Protein AF-A0A0Q3K8U4-F1 (afdb_monomer)

Structure (mmCIF, N/CA/C/O backbone):
data_AF-A0A0Q3K8U4-F1
#
_entry.id   AF-A0A0Q3K8U4-F1
#
loop_
_atom_site.group_PDB
_atom_site.id
_atom_site.type_symbol
_atom_site.label_atom_id
_atom_site.label_alt_id
_atom_site.label_comp_id
_atom_site.label_asym_id
_atom_site.label_entity_id
_atom_site.label_seq_id
_atom_site.pdbx_PDB_ins_code
_atom_site.Cartn_x
_atom_site.Cartn_y
_atom_site.Cartn_z
_atom_site.occupancy
_atom_site.B_iso_or_equiv
_atom_site.auth_seq_id
_atom_site.auth_comp_id
_atom_site.auth_asym_id
_atom_site.auth_atom_id
_atom_site.pdbx_PDB_model_num
ATOM 1 N N . MET A 1 1 ? 11.164 38.018 5.524 1.00 29.44 1 MET A N 1
ATOM 2 C CA . MET A 1 1 ? 11.135 37.065 4.393 1.00 29.44 1 MET A CA 1
ATOM 3 C C . MET A 1 1 ? 10.528 35.764 4.889 1.00 29.44 1 MET A C 1
ATOM 5 O O . MET A 1 1 ? 11.076 35.176 5.812 1.00 29.44 1 MET A O 1
ATOM 9 N N . LYS A 1 2 ? 9.361 35.365 4.368 1.00 36.88 2 LYS A N 1
ATOM 10 C CA . LYS A 1 2 ? 8.786 34.043 4.647 1.00 36.88 2 LYS A CA 1
ATOM 11 C C . LYS A 1 2 ? 9.641 33.021 3.897 1.00 36.88 2 LYS A C 1
ATOM 13 O O . LYS A 1 2 ? 9.473 32.872 2.695 1.00 36.88 2 LYS A O 1
ATOM 18 N N . ASN A 1 3 ? 10.586 32.380 4.580 1.00 51.91 3 ASN A N 1
ATOM 19 C CA . ASN A 1 3 ? 11.197 31.171 4.039 1.00 51.91 3 ASN A CA 1
ATOM 20 C C . ASN A 1 3 ? 10.123 30.088 4.092 1.00 51.91 3 ASN A C 1
ATOM 22 O O . ASN A 1 3 ? 9.748 29.636 5.175 1.00 51.91 3 ASN A O 1
ATOM 26 N N . GLU A 1 4 ? 9.573 29.741 2.936 1.00 62.81 4 GLU A N 1
ATOM 27 C CA . GLU A 1 4 ? 8.641 28.630 2.820 1.00 62.81 4 GLU A CA 1
ATOM 28 C C . GLU A 1 4 ? 9.353 27.353 3.279 1.00 62.81 4 GLU A C 1
ATOM 30 O O . GLU A 1 4 ? 10.406 26.987 2.759 1.00 62.81 4 GLU A O 1
ATOM 35 N N . LEU A 1 5 ? 8.819 26.714 4.324 1.00 66.62 5 LEU A N 1
ATOM 36 C CA . LEU A 1 5 ? 9.355 25.456 4.840 1.00 66.62 5 LEU A CA 1
ATOM 37 C C . LEU A 1 5 ? 9.311 24.406 3.731 1.00 66.62 5 LEU A C 1
ATOM 39 O O . LEU A 1 5 ? 8.220 24.085 3.248 1.00 66.62 5 LEU A O 1
ATOM 43 N N . THR A 1 6 ? 10.476 23.868 3.371 1.00 68.25 6 THR A N 1
ATOM 44 C CA . THR A 1 6 ? 10.602 22.825 2.349 1.00 68.25 6 THR A CA 1
ATOM 45 C C . THR A 1 6 ? 10.035 21.493 2.846 1.00 68.25 6 THR A C 1
ATOM 47 O O . THR A 1 6 ? 9.851 21.283 4.047 1.00 68.25 6 THR A O 1
ATOM 50 N N . TRP A 1 7 ? 9.784 20.549 1.938 1.00 58.75 7 TRP A N 1
ATOM 51 C CA . TRP A 1 7 ? 9.340 19.199 2.305 1.00 58.75 7 TRP A CA 1
ATOM 52 C C . TRP A 1 7 ? 10.313 18.496 3.273 1.00 58.75 7 TRP A C 1
ATOM 54 O O . TRP A 1 7 ? 9.884 17.870 4.243 1.00 58.75 7 TRP A O 1
ATOM 64 N N . ILE A 1 8 ? 11.626 18.673 3.076 1.00 61.62 8 ILE A N 1
ATOM 65 C CA . ILE A 1 8 ? 12.666 18.135 3.969 1.00 61.62 8 ILE A CA 1
ATOM 66 C C . ILE A 1 8 ? 12.517 18.734 5.374 1.00 61.62 8 ILE A C 1
ATOM 68 O O . ILE A 1 8 ? 12.563 18.006 6.369 1.00 61.62 8 ILE A O 1
ATOM 72 N N . ASP A 1 9 ? 12.274 20.045 5.455 1.00 68.25 9 ASP A N 1
ATOM 73 C CA . ASP A 1 9 ? 12.060 20.748 6.719 1.00 68.25 9 ASP A CA 1
ATOM 74 C C . ASP A 1 9 ? 10.805 20.240 7.451 1.00 68.25 9 ASP A C 1
ATOM 76 O O . ASP A 1 9 ? 10.826 20.095 8.671 1.00 68.25 9 ASP A O 1
ATOM 80 N N . ARG A 1 10 ? 9.729 19.902 6.731 1.00 68.44 10 ARG A N 1
ATOM 81 C CA . ARG A 1 10 ? 8.473 19.432 7.343 1.00 68.44 10 ARG A CA 1
ATOM 82 C C . ARG A 1 10 ? 8.501 17.960 7.754 1.00 68.44 10 ARG A C 1
ATOM 84 O O . ARG A 1 10 ? 7.980 17.628 8.816 1.00 68.44 10 ARG A O 1
ATOM 91 N N . ASN A 1 11 ? 9.133 17.087 6.966 1.00 58.69 11 ASN A N 1
ATOM 92 C CA . ASN A 1 11 ? 8.965 15.636 7.122 1.00 58.69 11 ASN A CA 1
ATOM 93 C C . ASN A 1 11 ? 10.224 14.909 7.618 1.00 58.69 11 ASN A C 1
ATOM 95 O O . ASN A 1 11 ? 10.115 13.942 8.377 1.00 58.69 11 ASN A O 1
ATOM 99 N N . ILE A 1 12 ? 11.418 15.367 7.232 1.00 66.44 12 ILE A N 1
ATOM 100 C CA . ILE A 1 12 ? 12.688 14.703 7.573 1.00 66.44 12 ILE A CA 1
ATOM 101 C C . ILE A 1 12 ? 13.297 15.323 8.826 1.00 66.44 12 ILE A C 1
ATOM 103 O O . ILE A 1 12 ? 13.642 14.611 9.771 1.00 66.44 12 ILE A O 1
ATOM 107 N N . THR A 1 13 ? 13.392 16.651 8.863 1.00 75.25 13 THR A N 1
ATOM 108 C CA . THR A 1 13 ? 14.016 17.388 9.964 1.00 75.25 13 THR A CA 1
ATOM 109 C C . THR A 1 13 ? 13.444 17.009 11.338 1.00 75.25 13 THR A C 1
ATOM 111 O O . THR A 1 13 ? 14.249 16.757 12.241 1.00 75.25 13 THR A O 1
ATOM 114 N N . PRO A 1 14 ? 12.117 16.817 11.513 1.00 77.69 14 PRO A N 1
ATOM 115 C CA . PRO A 1 14 ? 11.553 16.359 12.779 1.00 77.69 14 PRO A CA 1
ATOM 116 C C . PRO A 1 14 ? 12.013 14.997 13.293 1.00 77.69 14 PRO A C 1
ATOM 118 O O . PRO A 1 14 ? 11.902 14.707 14.485 1.00 77.69 14 PRO A O 1
ATOM 121 N N . ARG A 1 15 ? 12.485 14.130 12.395 1.00 70.25 15 ARG A N 1
ATOM 122 C CA . ARG A 1 15 ? 12.938 12.778 12.733 1.00 70.25 15 ARG A CA 1
ATOM 123 C C . ARG A 1 15 ? 14.395 12.767 13.197 1.00 70.25 15 ARG A C 1
ATOM 125 O O . ARG A 1 15 ? 14.815 11.795 13.824 1.00 70.25 15 ARG A O 1
ATOM 132 N N . THR A 1 16 ? 15.141 13.849 12.960 1.00 80.50 16 THR A N 1
ATOM 133 C CA . THR A 1 16 ? 16.552 13.969 13.348 1.00 80.50 16 THR A CA 1
ATOM 134 C C . THR A 1 16 ? 16.724 14.123 14.862 1.00 80.50 16 THR A C 1
ATOM 136 O O . THR A 1 16 ? 15.942 14.804 15.527 1.00 80.50 16 THR A O 1
ATOM 139 N N . GLY A 1 17 ? 17.786 13.529 15.416 1.00 80.44 17 GLY A N 1
ATOM 140 C CA . GLY A 1 17 ? 18.124 13.684 16.838 1.00 80.44 17 GLY A CA 1
ATOM 141 C C . GLY A 1 17 ? 18.387 15.141 17.230 1.00 80.44 17 GLY A C 1
ATOM 142 O O . GLY A 1 17 ? 17.979 15.570 18.301 1.00 80.44 17 GLY A O 1
ATOM 143 N N . ALA A 1 18 ? 18.976 15.930 16.326 1.00 83.38 18 ALA A N 1
ATOM 144 C CA . ALA A 1 18 ? 19.225 17.354 16.543 1.00 83.38 18 ALA A CA 1
ATOM 145 C C . ALA A 1 18 ? 17.929 18.152 16.767 1.00 83.38 18 ALA A C 1
ATOM 147 O O . ALA A 1 18 ? 17.856 18.942 17.703 1.00 83.38 18 ALA A O 1
ATOM 148 N N . TYR A 1 19 ? 16.893 17.915 15.954 1.00 83.12 19 TYR A N 1
ATOM 149 C CA . TYR A 1 19 ? 15.591 18.555 16.148 1.00 83.12 19 TYR A CA 1
ATOM 150 C C . TYR A 1 19 ? 14.918 18.088 17.442 1.00 83.12 19 TYR A C 1
ATOM 152 O O . TYR A 1 19 ? 14.416 18.909 18.201 1.00 83.12 19 TYR A O 1
ATOM 160 N N . LYS A 1 20 ? 14.931 16.779 17.726 1.00 83.31 20 LYS A N 1
ATOM 161 C CA . LYS A 1 20 ? 14.323 16.229 18.949 1.00 83.31 20 LYS A CA 1
ATOM 162 C C . LYS A 1 20 ? 14.979 16.780 20.215 1.00 83.31 20 LYS A C 1
ATOM 164 O O . LYS A 1 20 ? 14.274 17.129 21.154 1.00 83.31 20 LYS A O 1
ATOM 169 N N . ASN A 1 21 ? 16.305 16.900 20.222 1.00 87.81 21 ASN A N 1
ATOM 170 C CA . ASN A 1 21 ? 17.047 17.488 21.335 1.00 87.81 21 ASN A CA 1
ATOM 171 C C . ASN A 1 21 ? 16.727 18.979 21.496 1.00 87.81 21 ASN A C 1
ATOM 173 O O . ASN A 1 21 ? 16.503 19.419 22.616 1.00 87.81 21 ASN A O 1
ATOM 177 N N . PHE A 1 22 ? 16.634 19.722 20.389 1.00 88.25 22 PHE A N 1
ATOM 178 C CA . PHE A 1 22 ? 16.252 21.135 20.398 1.00 88.25 22 PHE A CA 1
ATOM 179 C C . PHE A 1 22 ? 14.835 21.358 20.946 1.00 88.25 22 PHE A C 1
ATOM 181 O O . PHE A 1 22 ? 14.636 22.211 21.804 1.00 88.25 22 PHE A O 1
ATOM 188 N N . VAL A 1 23 ? 13.850 20.570 20.495 1.00 82.94 23 VAL A N 1
ATOM 189 C CA . VAL A 1 23 ? 12.471 20.646 21.009 1.00 82.94 23 VAL A CA 1
ATOM 190 C C . VAL A 1 23 ? 12.424 20.269 22.485 1.00 82.94 23 VAL A C 1
ATOM 192 O O . VAL A 1 23 ? 11.808 20.979 23.266 1.00 82.94 23 VAL A O 1
ATOM 195 N N . LYS A 1 24 ? 13.139 19.214 22.891 1.00 87.19 24 LYS A N 1
ATOM 196 C CA . LYS A 1 24 ? 13.226 18.813 24.298 1.00 87.19 24 LYS A CA 1
ATOM 197 C C . LYS A 1 24 ? 13.818 19.921 25.170 1.00 87.19 24 LYS A C 1
ATOM 199 O O . LYS A 1 24 ? 13.288 20.182 26.240 1.00 87.19 24 LYS A O 1
ATOM 204 N N . GLU A 1 25 ? 14.887 20.574 24.720 1.00 85.69 25 GLU A N 1
ATOM 205 C CA . GLU A 1 25 ? 15.476 21.727 25.409 1.00 85.69 25 GLU A CA 1
ATOM 206 C C . GLU A 1 25 ? 14.448 22.859 25.546 1.00 85.69 25 GLU A C 1
ATOM 208 O O . GLU A 1 25 ? 14.228 23.355 26.648 1.00 85.69 25 GLU A O 1
ATOM 213 N N . MET A 1 26 ? 13.763 23.194 24.451 1.00 81.81 26 MET A N 1
ATOM 214 C CA . MET A 1 26 ? 12.761 24.259 24.390 1.00 81.81 26 MET A CA 1
ATOM 215 C C . MET A 1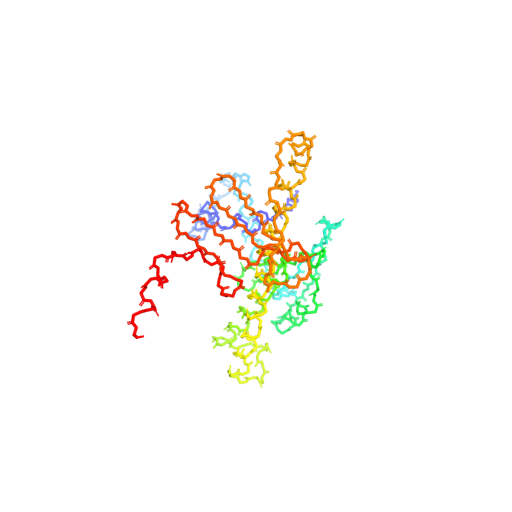 26 ? 11.524 23.993 25.259 1.00 81.81 26 MET A C 1
ATOM 217 O O . MET A 1 26 ? 11.019 24.920 25.879 1.00 81.81 26 MET A O 1
ATOM 221 N N 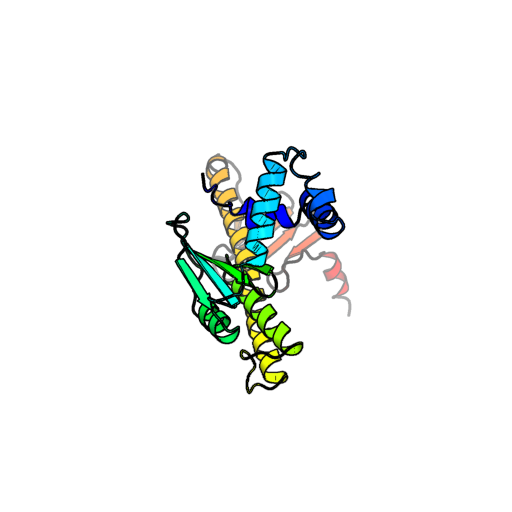. GLU A 1 27 ? 11.033 22.755 25.316 1.00 80.62 27 GLU A N 1
ATOM 222 C CA . GLU A 1 27 ? 9.871 22.370 26.133 1.00 80.62 27 GLU A CA 1
ATOM 223 C C . GLU A 1 27 ? 10.229 22.172 27.613 1.00 80.62 27 GLU A C 1
ATOM 225 O O . GLU A 1 27 ? 9.371 22.317 28.481 1.00 80.62 27 GLU A O 1
ATOM 230 N N . SER A 1 28 ? 11.485 21.826 27.913 1.00 82.31 28 SER A N 1
ATOM 231 C CA . SER A 1 28 ? 11.945 21.587 29.288 1.00 82.31 28 SER A CA 1
ATOM 232 C C . SER A 1 28 ? 12.361 22.852 30.041 1.00 82.31 28 SER A C 1
ATOM 234 O O . SER A 1 28 ? 12.401 22.838 31.271 1.00 82.31 28 SER A O 1
ATOM 236 N N . LEU A 1 29 ? 12.684 23.932 29.326 1.00 78.94 29 LEU A N 1
ATOM 237 C CA . LEU A 1 29 ? 13.110 25.208 29.897 1.00 78.94 29 LEU A CA 1
ATOM 238 C C . LEU A 1 29 ? 11.974 26.234 29.835 1.00 78.94 29 LEU A C 1
ATOM 240 O O . LEU A 1 29 ? 11.143 26.208 28.930 1.00 78.94 29 LEU A O 1
ATOM 244 N N . SER A 1 30 ? 11.952 27.182 30.777 1.00 73.69 30 SER A N 1
ATOM 245 C CA . SER A 1 30 ? 11.064 28.342 30.652 1.00 73.69 30 SER A CA 1
ATOM 246 C C . SER A 1 30 ? 11.489 29.206 29.461 1.00 73.69 30 SER A C 1
ATOM 248 O O . SER A 1 30 ? 12.658 29.210 29.070 1.00 73.69 30 SER A O 1
ATOM 250 N N . SER A 1 31 ? 10.555 29.968 28.887 1.00 65.88 31 SER A N 1
ATOM 251 C CA . SER A 1 31 ? 10.838 30.841 27.742 1.00 65.88 31 SER A CA 1
ATOM 252 C C . SER A 1 31 ? 11.992 31.811 28.020 1.00 65.88 31 SER A C 1
ATOM 254 O O . SER A 1 31 ? 12.883 31.953 27.190 1.00 65.88 31 SER A O 1
ATOM 256 N N . GLU A 1 32 ? 12.039 32.408 29.209 1.00 70.81 32 GLU A N 1
ATOM 257 C CA . GLU A 1 32 ? 13.124 33.308 29.637 1.00 70.81 32 GLU A CA 1
ATOM 258 C C . GLU A 1 32 ? 14.489 32.603 29.611 1.00 70.81 32 GLU A C 1
ATOM 260 O O . GLU A 1 32 ? 15.455 33.110 29.042 1.00 70.81 32 GLU A O 1
ATOM 265 N N . HIS A 1 33 ? 14.554 31.367 30.116 1.00 73.75 33 HIS A N 1
ATOM 266 C CA . HIS A 1 33 ? 15.790 30.583 30.141 1.00 73.75 33 HIS A CA 1
ATOM 267 C C . HIS A 1 33 ? 16.200 30.068 28.757 1.00 73.75 33 HIS A C 1
ATOM 269 O O . HIS A 1 33 ? 17.388 30.041 28.430 1.00 73.75 33 HIS A O 1
ATOM 275 N N . PHE A 1 34 ? 15.236 29.670 27.924 1.00 77.56 34 PHE A N 1
ATOM 276 C CA . PHE A 1 34 ? 15.510 29.151 26.587 1.00 77.56 34 PHE A CA 1
ATOM 277 C C . PHE A 1 34 ? 15.982 30.245 25.623 1.00 77.56 34 PHE A C 1
ATOM 279 O O . PHE A 1 34 ? 16.941 30.036 24.873 1.00 77.56 34 PHE A O 1
ATOM 286 N N . PHE A 1 35 ? 15.329 31.410 25.656 1.00 76.81 35 PHE A N 1
ATOM 287 C CA . PHE A 1 35 ? 15.665 32.566 24.823 1.00 76.81 35 PHE A CA 1
ATOM 288 C C . PHE A 1 35 ? 16.776 33.438 25.428 1.00 76.81 35 PHE A C 1
ATOM 290 O O . PHE A 1 35 ? 17.283 34.316 24.728 1.00 76.81 35 PHE A O 1
ATOM 297 N N . ARG A 1 36 ? 17.177 33.179 26.685 1.00 76.44 36 ARG A N 1
ATOM 298 C CA . ARG A 1 36 ? 18.119 33.996 27.473 1.00 76.44 36 ARG A CA 1
ATOM 299 C C . ARG A 1 36 ? 17.750 35.477 27.413 1.00 76.44 36 ARG A C 1
ATOM 301 O O . ARG A 1 36 ? 18.562 36.291 26.994 1.00 76.44 36 ARG A O 1
ATOM 308 N N . ASP A 1 37 ? 16.481 35.781 27.673 1.00 64.12 37 ASP A N 1
ATOM 309 C CA . ASP A 1 37 ? 15.917 37.137 27.573 1.00 64.12 37 ASP A CA 1
ATOM 310 C C . ASP A 1 37 ? 16.205 37.859 26.238 1.00 64.12 37 ASP A C 1
ATOM 312 O O . ASP A 1 37 ? 16.295 39.081 26.163 1.00 64.12 37 ASP A O 1
ATOM 316 N N . GLY A 1 38 ? 16.328 37.093 25.147 1.00 64.06 38 GLY A N 1
ATOM 317 C CA . GLY A 1 38 ? 16.593 37.612 23.803 1.00 64.06 38 GLY A CA 1
ATOM 318 C C . GLY A 1 38 ? 18.077 37.717 23.437 1.00 64.06 38 GLY A C 1
ATOM 319 O O . GLY A 1 38 ? 18.389 38.070 22.301 1.00 64.06 38 GLY A O 1
ATOM 320 N N . GLU A 1 39 ? 18.992 37.360 24.340 1.00 71.56 39 GLU A N 1
ATOM 321 C CA . GLU A 1 39 ? 20.438 37.363 24.083 1.00 71.56 39 GLU A CA 1
ATOM 322 C C . GLU A 1 39 ? 20.925 36.097 23.358 1.00 71.56 39 GLU A C 1
ATOM 324 O O . GLU A 1 39 ? 22.045 36.058 22.841 1.00 71.56 39 GLU A O 1
ATOM 329 N N . ARG A 1 40 ? 20.102 35.039 23.284 1.00 78.00 40 ARG A N 1
ATOM 330 C CA . ARG A 1 40 ? 20.462 33.821 22.545 1.00 78.00 40 ARG A CA 1
ATOM 331 C C . ARG A 1 40 ? 20.456 34.081 21.038 1.00 78.00 40 ARG A C 1
ATOM 333 O O . ARG A 1 40 ? 19.418 34.335 20.428 1.00 78.00 40 ARG A O 1
ATOM 340 N N . THR A 1 41 ? 21.611 33.899 20.407 1.00 79.88 41 THR A N 1
ATOM 341 C CA . THR A 1 41 ? 21.738 33.895 18.949 1.00 79.88 41 THR A CA 1
ATOM 342 C C . THR A 1 41 ? 21.418 32.506 18.394 1.00 79.88 41 THR A C 1
ATOM 344 O O . THR A 1 41 ? 22.126 31.534 18.641 1.00 79.88 41 THR A O 1
ATOM 347 N N . PHE A 1 42 ? 20.327 32.399 17.634 1.00 81.31 42 PHE A N 1
ATOM 348 C CA . PHE A 1 42 ? 19.959 31.151 16.962 1.00 81.31 42 PHE A CA 1
ATOM 349 C C . PHE A 1 42 ? 20.685 31.014 15.628 1.00 81.31 42 PHE A C 1
ATOM 351 O O . PHE A 1 42 ? 20.685 31.934 14.801 1.00 81.31 42 PHE A O 1
ATOM 358 N N . THR A 1 43 ? 21.224 29.826 15.380 1.00 84.62 43 THR A N 1
ATOM 359 C CA . THR A 1 43 ? 21.709 29.437 14.055 1.00 84.62 43 THR A CA 1
ATOM 360 C C . THR A 1 43 ? 20.555 29.390 13.050 1.00 84.62 43 THR A C 1
ATOM 362 O O . THR A 1 43 ? 19.393 29.195 13.415 1.00 84.62 43 THR A O 1
ATOM 365 N N . ASP A 1 44 ? 20.847 29.510 11.754 1.00 81.38 44 ASP A N 1
ATOM 366 C CA . ASP A 1 44 ? 19.805 29.411 10.718 1.00 81.38 44 ASP A CA 1
ATOM 367 C C . ASP A 1 44 ? 19.091 28.051 10.732 1.00 81.38 44 ASP A C 1
ATOM 369 O O . ASP A 1 44 ? 17.905 27.951 10.413 1.00 81.38 44 ASP A O 1
ATOM 373 N N . ARG A 1 45 ? 19.789 27.010 11.197 1.00 80.50 45 ARG A N 1
ATOM 374 C CA . ARG A 1 45 ? 19.224 25.684 11.444 1.00 80.50 45 ARG A CA 1
ATOM 375 C C . ARG A 1 45 ? 18.213 25.686 12.595 1.00 80.50 45 ARG A C 1
ATOM 377 O O . ARG A 1 45 ? 17.125 25.144 12.435 1.00 80.50 45 ARG A O 1
ATOM 384 N N . GLU A 1 46 ? 18.527 26.310 13.727 1.00 81.75 46 GLU A N 1
ATOM 385 C CA . GLU A 1 46 ? 17.596 26.417 14.861 1.00 81.75 46 GLU A CA 1
ATOM 386 C C . GLU A 1 46 ? 16.404 27.326 14.538 1.00 81.75 46 GLU A C 1
ATOM 388 O O . GLU A 1 46 ? 15.273 27.006 14.896 1.00 81.75 46 GLU A O 1
ATOM 393 N N . LYS A 1 47 ? 16.613 28.407 13.772 1.00 84.56 47 LYS A N 1
ATOM 394 C CA . LYS A 1 47 ? 15.511 29.231 13.244 1.00 84.56 47 LYS A CA 1
ATOM 395 C C . LYS A 1 47 ? 14.544 28.399 12.401 1.00 84.56 47 LYS A C 1
ATOM 397 O O . LYS A 1 47 ? 13.330 28.533 12.557 1.00 84.56 47 LYS A O 1
ATOM 402 N N . LYS A 1 48 ? 15.063 27.497 11.558 1.00 80.12 48 LYS A N 1
ATOM 403 C CA . LYS A 1 48 ? 14.233 26.524 10.829 1.00 80.12 48 LYS A CA 1
ATOM 404 C C . LYS A 1 48 ? 13.511 25.570 11.777 1.00 80.12 48 LYS A C 1
ATOM 406 O O . LYS A 1 48 ? 12.320 25.348 11.597 1.00 80.12 48 LYS A O 1
ATOM 411 N N . PHE A 1 49 ? 14.179 25.043 12.802 1.00 86.88 49 PHE A N 1
ATOM 412 C CA . PHE A 1 49 ? 13.547 24.151 13.783 1.00 86.88 49 PHE A CA 1
ATOM 413 C C . PHE A 1 49 ? 12.387 24.826 14.520 1.00 86.88 49 PHE A C 1
ATOM 415 O O . PHE A 1 49 ? 11.328 24.214 14.658 1.00 86.88 49 PHE A O 1
ATOM 422 N N . MET A 1 50 ? 12.543 26.094 14.912 1.00 80.94 50 MET A N 1
ATOM 423 C CA . MET A 1 50 ? 11.464 26.890 15.504 1.00 80.94 50 MET A CA 1
ATOM 424 C C . MET A 1 50 ? 10.296 27.075 14.536 1.00 80.94 50 MET A C 1
ATOM 426 O O . MET A 1 50 ? 9.153 26.856 14.925 1.00 80.94 50 MET A O 1
ATOM 430 N N . ALA A 1 51 ? 10.563 27.417 13.272 1.00 79.94 51 ALA A N 1
ATOM 431 C CA . ALA A 1 51 ? 9.517 27.558 12.259 1.00 79.94 51 ALA A CA 1
ATOM 432 C C . ALA A 1 51 ? 8.751 26.238 12.036 1.00 79.94 51 ALA A C 1
ATOM 434 O O . ALA A 1 51 ? 7.523 26.241 11.967 1.00 79.94 51 ALA A O 1
ATOM 435 N N . ILE A 1 52 ? 9.460 25.104 12.010 1.00 80.06 52 ILE A N 1
ATOM 436 C CA . ILE A 1 52 ? 8.859 23.765 11.930 1.00 80.06 52 ILE A CA 1
ATOM 437 C C . ILE A 1 52 ? 8.001 23.487 13.173 1.00 80.06 52 ILE A C 1
ATOM 439 O O . ILE A 1 52 ? 6.850 23.075 13.046 1.00 80.06 52 ILE A O 1
ATOM 443 N N . HIS A 1 53 ? 8.515 23.741 14.378 1.00 78.19 53 HIS A N 1
ATOM 444 C CA . HIS A 1 53 ? 7.774 23.526 15.624 1.00 78.19 53 HIS A CA 1
ATOM 445 C C . HIS A 1 53 ? 6.507 24.396 15.717 1.00 78.19 53 HIS A C 1
ATOM 447 O O . HIS A 1 53 ? 5.430 23.901 16.038 1.00 78.19 53 HIS A O 1
ATOM 453 N N . GLN A 1 54 ? 6.603 25.677 15.351 1.00 71.94 54 GLN A N 1
ATOM 454 C CA . GLN A 1 54 ? 5.464 26.599 15.300 1.00 71.94 54 GLN A CA 1
ATOM 455 C C . GLN A 1 54 ? 4.433 26.210 14.231 1.00 71.94 54 GLN A C 1
ATOM 457 O O . GLN A 1 54 ? 3.240 26.432 14.435 1.00 71.94 54 GLN A O 1
ATOM 462 N N . SER A 1 55 ? 4.867 25.622 13.108 1.00 66.38 55 SER A N 1
ATOM 463 C CA . SER A 1 55 ? 3.952 25.102 12.081 1.00 66.38 55 SER A CA 1
ATOM 464 C C . SER A 1 55 ? 3.174 23.875 12.561 1.00 66.38 55 SER A C 1
ATOM 466 O O . SER A 1 55 ? 1.975 23.786 12.315 1.00 66.38 55 SER A O 1
ATOM 468 N N . LYS A 1 56 ? 3.801 22.998 13.357 1.00 62.81 56 LYS A N 1
ATOM 469 C CA . LYS A 1 56 ? 3.136 21.828 13.947 1.00 62.81 56 LYS A CA 1
ATOM 470 C C . LYS A 1 56 ? 2.034 22.191 14.940 1.00 62.81 56 LYS A C 1
ATOM 472 O O . LYS A 1 56 ? 1.009 21.525 14.971 1.00 62.81 56 LYS A O 1
ATOM 477 N N . GLY A 1 57 ? 2.205 23.272 15.704 1.00 48.66 57 GLY A N 1
ATOM 478 C CA . GLY A 1 57 ? 1.162 23.796 16.597 1.00 48.66 57 GLY A CA 1
ATOM 479 C C . GLY A 1 57 ? -0.046 24.411 15.874 1.00 48.66 57 GLY A C 1
ATOM 480 O O . GLY A 1 57 ? -1.003 24.812 16.530 1.00 48.66 57 GLY A O 1
ATOM 481 N N . LYS A 1 58 ? -0.010 24.508 14.536 1.00 45.81 58 LYS A N 1
ATOM 482 C CA . LYS A 1 58 ? -1.085 25.062 13.698 1.00 45.81 58 LYS A CA 1
ATOM 483 C C . LYS A 1 58 ? -1.714 24.052 12.734 1.00 45.81 58 LYS A C 1
ATOM 485 O O . LYS A 1 58 ? -2.604 24.438 11.984 1.00 45.81 58 LYS A O 1
ATOM 490 N N . GLU A 1 59 ? -1.324 22.779 12.764 1.00 44.03 59 GLU A N 1
ATOM 491 C CA . GLU A 1 59 ? -1.934 21.746 11.917 1.00 44.03 59 GLU A CA 1
ATOM 492 C C . GLU A 1 59 ? -3.009 20.967 12.686 1.00 44.03 59 GLU A C 1
ATOM 494 O O . GLU A 1 59 ? -2.852 19.807 13.055 1.00 44.03 59 GLU A O 1
ATOM 499 N N . PHE A 1 60 ? -4.139 21.639 12.913 1.00 33.72 60 PHE A N 1
ATOM 500 C CA . PHE A 1 60 ? -5.422 20.959 13.050 1.00 33.72 60 PHE A CA 1
ATOM 501 C C . PHE A 1 60 ? -5.938 20.653 11.633 1.00 33.72 60 PHE A C 1
ATOM 503 O O . PHE A 1 60 ? -5.950 21.526 10.765 1.00 33.72 60 PHE A O 1
ATOM 510 N N . ILE A 1 61 ? -6.278 19.387 11.393 1.00 48.59 61 ILE A N 1
ATOM 511 C CA . ILE A 1 61 ? -6.528 18.773 10.083 1.00 48.59 61 ILE A CA 1
ATOM 512 C C . ILE A 1 61 ? -7.836 19.280 9.467 1.00 48.59 61 ILE A C 1
ATOM 514 O O . ILE A 1 61 ? -8.894 19.194 10.086 1.00 48.59 61 ILE A O 1
ATOM 518 N N . GLN A 1 62 ? -7.792 19.664 8.190 1.00 36.06 62 GLN A N 1
ATOM 519 C CA . GLN A 1 62 ? -8.950 19.543 7.307 1.00 36.06 62 GLN A CA 1
ATOM 520 C C . GLN A 1 62 ? -8.478 19.221 5.884 1.00 36.06 62 GLN A C 1
ATOM 522 O O . GLN A 1 62 ? -7.776 20.012 5.257 1.00 36.06 62 GLN A O 1
ATOM 527 N N . GLY A 1 63 ? -8.838 18.038 5.379 1.00 50.25 63 GLY A N 1
ATOM 528 C CA . GLY A 1 63 ? -8.577 17.664 3.990 1.00 50.25 63 GLY A CA 1
ATOM 529 C C . GLY A 1 63 ? -8.885 16.203 3.674 1.00 50.25 63 GLY A C 1
ATOM 530 O O . GLY A 1 63 ? -9.886 15.927 3.018 1.00 50.25 63 GLY A O 1
ATOM 531 N N . SER A 1 64 ? -8.017 15.286 4.116 1.00 54.81 64 SER A N 1
ATOM 532 C CA . SER A 1 64 ? -8.113 13.849 3.821 1.00 54.81 64 SER A CA 1
ATOM 533 C C . SER A 1 64 ? -7.196 12.985 4.694 1.00 54.81 64 SER A C 1
ATOM 535 O O . SER A 1 64 ? -6.090 13.403 5.028 1.00 54.81 64 SER A O 1
ATOM 537 N N . ASN A 1 65 ? -7.636 11.768 5.040 1.00 77.25 65 ASN A N 1
ATOM 538 C CA . ASN A 1 65 ? -6.841 10.773 5.783 1.00 77.25 65 ASN A CA 1
ATOM 539 C C . ASN A 1 65 ? -5.764 10.109 4.908 1.00 77.25 65 ASN A C 1
ATOM 541 O O . ASN A 1 65 ? -4.716 9.690 5.407 1.00 77.25 65 ASN A O 1
ATOM 545 N N . PHE A 1 66 ? -6.014 10.046 3.600 1.00 79.75 66 PHE A N 1
ATOM 546 C CA . PHE A 1 66 ? -5.104 9.518 2.597 1.00 79.75 66 PHE A CA 1
ATOM 547 C C . PHE A 1 66 ? -4.926 10.516 1.455 1.00 79.75 66 PHE A C 1
ATOM 549 O O . PHE A 1 66 ? -5.876 11.184 1.040 1.00 79.75 66 PHE A O 1
ATOM 556 N N . THR A 1 67 ? -3.716 10.561 0.916 1.00 81.50 67 THR A N 1
ATOM 557 C CA . THR A 1 67 ? -3.396 11.260 -0.330 1.00 81.50 67 THR A CA 1
ATOM 558 C C . THR A 1 67 ? -2.770 10.250 -1.274 1.00 81.50 67 THR A C 1
ATOM 560 O O . THR A 1 67 ? -1.818 9.566 -0.904 1.00 81.50 67 THR A O 1
ATOM 563 N N . LEU A 1 68 ? -3.302 10.138 -2.481 1.00 83.69 68 LEU A N 1
ATOM 564 C CA . LEU A 1 68 ? -2.783 9.276 -3.527 1.00 83.69 68 LEU A CA 1
ATOM 565 C C . LEU A 1 68 ? -2.227 10.153 -4.641 1.00 83.69 68 LEU A C 1
ATOM 567 O O . LEU A 1 68 ? -2.929 11.008 -5.172 1.00 83.69 68 LEU A O 1
ATOM 571 N N . LYS A 1 69 ? -0.960 9.949 -4.984 1.00 80.31 69 LYS A N 1
ATOM 572 C CA . LYS A 1 69 ? -0.294 10.663 -6.071 1.00 80.31 69 LYS A CA 1
ATOM 573 C C . LYS A 1 69 ? -0.105 9.721 -7.243 1.00 80.31 69 LYS A C 1
ATOM 575 O O . LYS A 1 69 ? 0.522 8.677 -7.088 1.00 80.31 69 LYS A O 1
ATOM 580 N N . THR A 1 70 ? -0.636 10.092 -8.397 1.00 79.00 70 THR A N 1
ATOM 581 C CA . THR A 1 70 ? -0.484 9.343 -9.643 1.00 79.00 70 THR A CA 1
ATOM 582 C C . THR A 1 70 ? 0.584 10.001 -10.499 1.00 79.00 70 THR A C 1
ATOM 584 O O . THR A 1 70 ? 0.416 11.143 -10.925 1.00 79.00 70 THR A O 1
ATOM 587 N N . PHE A 1 71 ? 1.654 9.267 -10.780 1.00 72.75 71 PHE A N 1
ATOM 588 C CA . PHE A 1 71 ? 2.725 9.668 -11.684 1.00 72.75 71 PHE A CA 1
ATOM 589 C C . PHE A 1 71 ? 2.583 8.903 -12.990 1.00 72.75 71 PHE A C 1
ATOM 591 O O . PHE A 1 71 ? 2.516 7.676 -12.978 1.00 72.75 71 PHE A O 1
ATOM 598 N N . PHE A 1 72 ? 2.548 9.609 -14.115 1.00 73.62 72 PHE A N 1
ATOM 599 C CA . PHE A 1 72 ? 2.579 8.976 -15.429 1.00 73.62 72 PHE A CA 1
ATOM 600 C C . PHE A 1 72 ? 4.022 8.898 -15.912 1.00 73.62 72 PHE A C 1
ATOM 602 O O . PHE A 1 72 ? 4.769 9.867 -15.783 1.00 73.62 72 PHE A O 1
ATOM 609 N N . ASN A 1 73 ? 4.408 7.780 -16.526 1.00 69.38 73 ASN A N 1
ATOM 610 C CA . ASN A 1 73 ? 5.771 7.600 -17.037 1.00 69.38 73 ASN A CA 1
ATOM 611 C C . ASN A 1 73 ? 6.150 8.678 -18.068 1.00 69.38 73 ASN A C 1
ATOM 613 O O . ASN A 1 73 ? 7.307 9.073 -18.149 1.00 69.38 73 ASN A O 1
ATOM 617 N N . SER A 1 74 ? 5.168 9.198 -18.811 1.00 63.94 74 SER A N 1
ATOM 618 C CA . SER A 1 74 ? 5.347 10.274 -19.789 1.00 63.94 74 SER A CA 1
ATOM 619 C C . SER A 1 74 ? 5.499 11.673 -19.180 1.00 63.94 74 SER A C 1
ATOM 621 O O . SER A 1 74 ? 5.897 12.589 -19.892 1.00 63.94 74 SER A O 1
ATOM 623 N N . ASN A 1 75 ? 5.120 11.879 -17.913 1.00 58.28 75 ASN A N 1
ATOM 624 C CA . ASN A 1 75 ? 5.201 13.182 -17.252 1.00 58.28 75 ASN A CA 1
ATOM 625 C C . ASN A 1 75 ? 5.256 13.013 -15.724 1.00 58.28 75 ASN A C 1
ATOM 627 O O . ASN A 1 75 ? 4.225 12.960 -15.048 1.00 58.28 75 ASN A O 1
ATOM 631 N N . GLN A 1 76 ? 6.474 12.890 -15.193 1.00 60.81 76 GLN A N 1
ATOM 632 C CA . GLN A 1 76 ? 6.718 12.649 -13.767 1.00 60.81 76 GLN A CA 1
ATOM 633 C C . GLN A 1 76 ? 6.694 13.934 -12.924 1.00 60.81 76 GLN A C 1
ATOM 635 O O . GLN A 1 76 ? 6.511 13.861 -11.710 1.00 60.81 76 GLN A O 1
ATOM 640 N N . ASP A 1 77 ? 6.825 15.105 -13.551 1.00 58.72 77 ASP A N 1
ATOM 641 C CA . ASP A 1 77 ? 6.956 16.386 -12.845 1.00 58.72 77 ASP A CA 1
ATOM 642 C C . ASP A 1 77 ? 5.623 16.914 -12.290 1.00 58.72 77 ASP A C 1
ATOM 644 O O . ASP A 1 77 ? 5.605 17.743 -11.378 1.00 58.72 77 ASP A O 1
ATOM 648 N N . PHE A 1 78 ? 4.495 16.413 -12.804 1.00 62.28 78 PHE A N 1
ATOM 649 C CA . PHE A 1 78 ? 3.153 16.874 -12.443 1.00 62.28 78 PHE A CA 1
ATOM 650 C C . PHE A 1 78 ? 2.251 15.701 -12.036 1.00 62.28 78 PHE A C 1
ATOM 652 O O . PHE A 1 78 ? 1.438 15.237 -12.841 1.00 62.28 78 PHE A O 1
ATOM 659 N N . PRO A 1 79 ? 2.371 15.198 -10.794 1.00 72.06 79 PRO A N 1
ATOM 660 C CA . PRO A 1 79 ? 1.487 14.151 -10.311 1.00 72.06 79 PRO A CA 1
ATOM 661 C C . PRO A 1 79 ? 0.051 14.654 -10.154 1.00 72.06 79 PRO A C 1
ATOM 663 O O . PRO A 1 79 ? -0.190 15.774 -9.700 1.00 72.06 79 PRO A O 1
ATOM 666 N N . ILE A 1 80 ? -0.911 13.786 -10.462 1.00 73.81 80 ILE A N 1
ATOM 667 C CA . ILE A 1 80 ? -2.315 14.013 -10.106 1.00 73.81 80 ILE A CA 1
ATOM 668 C C . ILE A 1 80 ? -2.501 13.586 -8.652 1.00 73.81 80 ILE A C 1
ATOM 670 O O . ILE A 1 80 ? -2.162 12.458 -8.295 1.00 73.81 80 ILE A O 1
ATOM 674 N N . GLU A 1 81 ? -3.018 14.485 -7.817 1.00 77.62 81 GLU A N 1
ATOM 675 C CA . GLU A 1 81 ? -3.279 14.209 -6.404 1.00 77.62 81 GLU A CA 1
ATOM 676 C C . GLU A 1 81 ? -4.769 13.962 -6.155 1.00 77.62 81 GLU A C 1
ATOM 678 O O . GLU A 1 81 ? -5.595 14.859 -6.323 1.00 77.62 81 GLU A O 1
ATOM 683 N N . ASP A 1 82 ? -5.089 12.765 -5.674 1.00 78.88 82 ASP A N 1
ATOM 684 C CA . ASP A 1 82 ? -6.412 12.377 -5.198 1.00 78.88 82 ASP A CA 1
ATOM 685 C C . ASP A 1 82 ? -6.410 12.269 -3.669 1.00 78.88 82 ASP A C 1
ATOM 687 O O . ASP A 1 82 ? -5.441 11.832 -3.044 1.00 78.88 82 ASP A O 1
ATOM 691 N N . LYS A 1 83 ? -7.508 12.682 -3.040 1.00 83.81 83 LYS A N 1
ATOM 692 C CA . LYS A 1 83 ? -7.631 12.787 -1.582 1.00 83.81 83 LYS A CA 1
ATOM 693 C C . LYS A 1 83 ? -8.799 11.944 -1.094 1.00 83.81 83 LYS A C 1
ATOM 695 O O . LYS A 1 83 ? -9.915 12.114 -1.576 1.00 83.81 83 LYS A O 1
ATOM 700 N N . PHE A 1 84 ? -8.554 11.076 -0.112 1.00 81.75 84 PHE A N 1
ATOM 701 C CA . 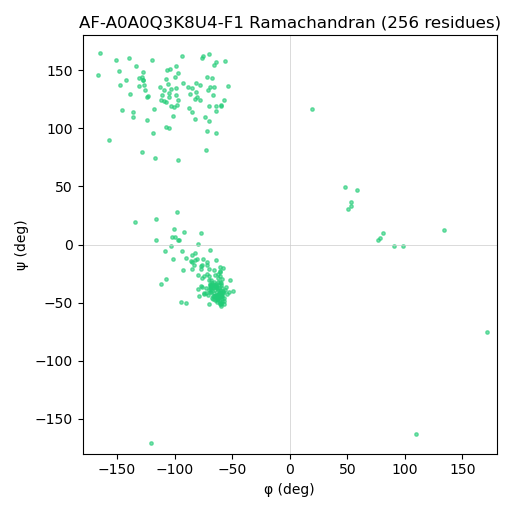PHE A 1 84 ? -9.565 10.161 0.427 1.00 81.75 84 PHE A CA 1
ATOM 702 C C . PHE A 1 84 ? -9.680 10.284 1.941 1.00 81.75 84 PHE A C 1
ATOM 704 O O . PHE A 1 84 ? -8.680 10.352 2.658 1.00 81.75 84 PHE A O 1
ATOM 711 N N . ASN A 1 85 ? -10.910 10.287 2.447 1.00 82.06 85 ASN A N 1
ATOM 712 C CA . ASN A 1 85 ? -11.165 10.323 3.886 1.00 82.06 85 ASN A CA 1
ATOM 713 C C . ASN A 1 85 ? -11.312 8.923 4.474 1.00 82.06 85 ASN A C 1
ATOM 715 O O . ASN A 1 85 ? -11.103 8.738 5.671 1.00 82.06 85 ASN A O 1
ATOM 719 N N . THR A 1 86 ? -11.635 7.938 3.642 1.00 83.81 86 THR A N 1
ATOM 720 C CA . THR A 1 86 ? -11.996 6.606 4.110 1.00 83.81 86 THR A CA 1
ATOM 721 C C . THR A 1 86 ? -11.165 5.514 3.419 1.00 83.81 86 THR A C 1
ATOM 723 O O . THR A 1 86 ? -10.876 5.621 2.221 1.00 83.81 86 THR A O 1
ATOM 726 N N . PRO A 1 87 ? -10.752 4.461 4.150 1.00 84.69 87 PRO A N 1
ATOM 727 C CA . PRO A 1 87 ? -10.182 3.246 3.576 1.00 84.69 87 PRO A CA 1
ATOM 728 C C . PRO A 1 87 ? -11.011 2.646 2.430 1.00 84.69 87 PRO A C 1
ATOM 730 O O . PRO A 1 87 ? -10.426 2.233 1.427 1.00 84.69 87 PRO A O 1
ATOM 733 N N . ALA A 1 88 ? -12.349 2.635 2.520 1.00 83.81 88 ALA A N 1
ATOM 734 C CA . ALA A 1 88 ? -13.202 2.087 1.463 1.00 83.81 88 ALA A CA 1
ATOM 735 C C . ALA A 1 88 ? -13.068 2.844 0.135 1.00 83.81 88 ALA A C 1
ATOM 737 O O . ALA A 1 88 ? -12.984 2.224 -0.929 1.00 83.81 88 ALA A O 1
ATOM 738 N N . GLU A 1 89 ? -13.041 4.178 0.171 1.00 87.19 89 GLU A N 1
ATOM 739 C CA . GLU A 1 89 ? -12.867 4.997 -1.034 1.00 87.19 89 GLU A CA 1
ATOM 740 C C . GLU A 1 89 ? -11.494 4.777 -1.670 1.00 87.19 89 GLU A C 1
ATOM 742 O O . GLU A 1 89 ? -11.410 4.586 -2.885 1.00 87.19 89 GLU A O 1
ATOM 747 N N . LEU A 1 90 ? -10.440 4.743 -0.848 1.00 88.19 90 LEU A N 1
ATOM 748 C CA . LEU A 1 90 ? -9.075 4.496 -1.304 1.00 88.19 90 LEU A CA 1
ATOM 749 C C . LEU A 1 90 ? -8.961 3.134 -2.003 1.00 88.19 90 LEU A C 1
ATOM 751 O O . LEU A 1 90 ? -8.458 3.060 -3.124 1.00 88.19 90 LEU A O 1
ATOM 755 N N . VAL A 1 91 ? -9.449 2.063 -1.367 1.00 88.50 91 VAL A N 1
ATOM 756 C CA . VAL A 1 91 ? -9.392 0.702 -1.926 1.00 88.50 91 VAL A CA 1
ATOM 757 C C . VAL A 1 91 ? -10.153 0.624 -3.245 1.00 88.50 91 VAL A C 1
ATOM 759 O O . VAL A 1 91 ? -9.583 0.199 -4.250 1.00 88.50 91 VAL A O 1
ATOM 762 N N . ARG A 1 92 ? -11.393 1.131 -3.291 1.00 87.06 92 ARG A N 1
ATOM 763 C CA . ARG A 1 92 ? -12.199 1.154 -4.525 1.00 87.06 92 ARG A CA 1
ATOM 764 C C . ARG A 1 92 ? -11.541 1.951 -5.644 1.00 87.06 92 ARG A C 1
ATOM 766 O O . ARG A 1 92 ? -11.762 1.647 -6.817 1.00 87.06 92 ARG A O 1
ATOM 773 N N . PHE A 1 93 ? -10.793 3.000 -5.307 1.00 88.44 93 PHE A N 1
ATOM 774 C CA . PHE A 1 93 ? -10.049 3.769 -6.293 1.00 88.44 93 PHE A CA 1
ATOM 775 C C . PHE A 1 93 ? -8.875 2.962 -6.846 1.00 88.44 93 PHE A C 1
ATOM 777 O O . PHE A 1 93 ? -8.771 2.841 -8.066 1.00 88.44 93 PHE A O 1
ATOM 784 N N . ILE A 1 94 ? -8.037 2.387 -5.971 1.00 88.00 94 ILE A N 1
ATOM 785 C CA . ILE A 1 94 ? -6.856 1.590 -6.345 1.00 88.00 94 ILE A CA 1
ATOM 786 C C . ILE A 1 94 ? -7.259 0.382 -7.198 1.00 88.00 94 ILE A C 1
ATOM 788 O O . ILE A 1 94 ? -6.632 0.131 -8.225 1.00 88.00 94 ILE A O 1
ATOM 792 N N . GLU A 1 95 ? -8.327 -0.331 -6.828 1.00 86.94 95 GLU A N 1
ATOM 793 C CA . GLU A 1 95 ? -8.835 -1.498 -7.566 1.00 86.94 95 GLU A CA 1
ATOM 794 C C . GLU A 1 95 ? -9.130 -1.187 -9.040 1.00 86.94 95 GLU A C 1
ATOM 796 O O . GLU A 1 95 ? -8.869 -2.014 -9.913 1.00 86.94 95 GLU A O 1
ATOM 801 N N . LYS A 1 96 ? -9.626 0.022 -9.328 1.00 87.62 96 LYS A N 1
ATOM 802 C CA . LYS A 1 96 ? -9.984 0.462 -10.683 1.00 87.62 96 LYS A CA 1
ATOM 803 C C . LYS A 1 96 ? -8.793 0.929 -11.522 1.00 87.62 96 LYS A C 1
ATOM 805 O O . LYS A 1 96 ? -8.956 1.133 -12.724 1.00 87.62 96 LYS A O 1
ATOM 810 N N . GLN A 1 97 ? -7.621 1.141 -10.924 1.00 82.06 97 GLN A N 1
ATOM 811 C CA . GLN A 1 97 ? -6.449 1.625 -11.655 1.00 82.06 97 GLN A CA 1
ATOM 812 C C . GLN A 1 97 ? -5.741 0.481 -12.389 1.00 82.06 97 GLN A C 1
ATOM 814 O O . GLN A 1 97 ? -5.555 -0.590 -11.826 1.00 82.06 97 GLN A O 1
ATOM 819 N N . GLN A 1 98 ? -5.304 0.734 -13.623 1.00 82.06 98 GLN A N 1
ATOM 820 C CA . GLN A 1 98 ? -4.386 -0.121 -14.390 1.00 82.06 98 GLN A CA 1
ATOM 821 C C . GLN A 1 98 ? -2.991 0.506 -14.375 1.00 82.06 98 GLN A C 1
ATOM 823 O O . GLN A 1 98 ? -2.890 1.711 -14.605 1.00 82.06 98 GLN A O 1
ATOM 828 N N . LEU A 1 99 ? -1.930 -0.253 -14.111 1.00 81.25 99 LEU A N 1
ATOM 829 C CA . LEU A 1 99 ? -0.605 0.326 -13.823 1.00 81.25 99 LEU A CA 1
ATOM 830 C C . LEU A 1 99 ? 0.371 0.390 -15.000 1.00 81.25 99 LEU A C 1
ATOM 832 O O . LEU A 1 99 ? 1.481 0.878 -14.834 1.00 81.25 99 LEU A O 1
ATOM 836 N N . ASN A 1 100 ? -0.051 -0.002 -16.201 1.00 74.81 100 ASN A N 1
ATOM 837 C CA . ASN A 1 100 ? 0.837 -0.207 -17.353 1.00 74.81 100 ASN A CA 1
ATOM 838 C C . ASN A 1 100 ? 1.765 0.98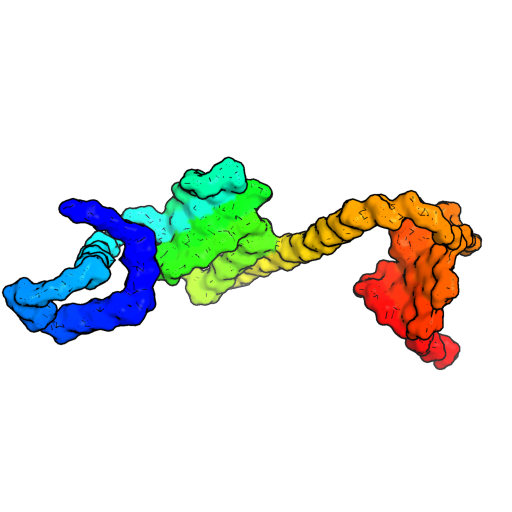3 -17.681 1.00 74.81 100 ASN A C 1
ATOM 840 O O . ASN A 1 100 ? 2.866 0.756 -18.155 1.00 74.81 100 ASN A O 1
ATOM 844 N N . ASN A 1 101 ? 1.349 2.229 -17.405 1.00 77.31 101 ASN A N 1
ATOM 845 C CA . ASN A 1 101 ? 2.132 3.450 -17.673 1.00 77.31 101 ASN A CA 1
ATOM 846 C C . ASN A 1 101 ? 2.137 4.453 -16.503 1.00 77.31 101 ASN A C 1
ATOM 848 O O . ASN A 1 101 ? 2.362 5.653 -16.712 1.00 77.31 101 ASN A O 1
ATOM 852 N N . LYS A 1 102 ? 1.814 4.008 -15.285 1.00 81.62 102 LYS A N 1
ATOM 853 C CA . LYS A 1 102 ? 1.728 4.902 -14.128 1.00 81.62 102 LYS A CA 1
ATOM 854 C C . LYS A 1 102 ? 2.116 4.227 -12.825 1.00 81.62 102 LYS A C 1
ATOM 856 O O . LYS A 1 102 ? 1.844 3.052 -12.613 1.00 81.62 102 LYS A O 1
ATOM 861 N N . VAL A 1 103 ? 2.670 5.027 -11.925 1.00 79.75 103 VAL A N 1
ATOM 862 C CA . VAL A 1 103 ? 3.019 4.646 -10.558 1.00 79.75 103 VAL A CA 1
ATOM 863 C C . VAL A 1 103 ? 2.119 5.416 -9.602 1.00 79.75 103 VAL A C 1
ATOM 865 O O . VAL A 1 103 ? 1.911 6.619 -9.768 1.00 79.75 103 VAL A O 1
ATOM 868 N N . LEU A 1 104 ? 1.575 4.732 -8.597 1.00 81.88 104 LEU A N 1
ATOM 869 C CA . LEU A 1 104 ? 0.784 5.363 -7.542 1.00 81.88 104 LEU A CA 1
ATOM 870 C C . LEU A 1 104 ? 1.605 5.414 -6.256 1.00 81.88 104 LEU A C 1
ATOM 872 O O . LEU A 1 104 ? 2.249 4.436 -5.883 1.00 81.88 104 LEU A O 1
ATOM 876 N N . ILE A 1 105 ? 1.539 6.532 -5.546 1.00 80.25 105 ILE A N 1
ATOM 877 C CA . ILE A 1 105 ? 2.103 6.673 -4.204 1.00 80.25 105 ILE A CA 1
ATOM 878 C C . ILE A 1 105 ? 0.961 6.963 -3.243 1.00 80.25 105 ILE A C 1
ATOM 880 O O . ILE A 1 105 ? 0.293 7.989 -3.354 1.00 80.25 105 ILE A O 1
ATOM 884 N N . VAL A 1 106 ? 0.738 6.055 -2.299 1.00 81.69 106 VAL A N 1
ATOM 885 C CA . VAL A 1 106 ? -0.293 6.176 -1.268 1.00 81.69 106 VAL A CA 1
ATOM 886 C C . VAL A 1 106 ? 0.346 6.698 0.008 1.00 81.69 106 VAL A C 1
ATOM 888 O O . VAL A 1 106 ? 1.215 6.046 0.580 1.00 81.69 106 VAL A O 1
ATOM 891 N N . GLN A 1 107 ? -0.112 7.851 0.479 1.00 76.44 107 GLN A N 1
ATOM 892 C CA . GLN A 1 107 ? 0.311 8.469 1.729 1.00 76.44 107 GLN A CA 1
ATOM 893 C C . GLN A 1 107 ? -0.826 8.392 2.742 1.00 76.44 107 GLN A C 1
ATOM 895 O O . GLN A 1 107 ? -1.927 8.880 2.492 1.00 76.44 107 GLN A O 1
ATOM 900 N N . ASN A 1 108 ? -0.557 7.795 3.900 1.00 74.19 108 ASN A N 1
ATOM 901 C CA . ASN A 1 108 ? -1.481 7.739 5.024 1.00 74.19 108 ASN A CA 1
ATOM 902 C C . ASN A 1 108 ? -1.066 8.786 6.061 1.00 74.19 108 ASN A C 1
ATOM 904 O O . ASN A 1 108 ? -0.039 8.634 6.726 1.00 74.19 108 ASN A O 1
ATOM 908 N N . ALA A 1 109 ? -1.873 9.836 6.213 1.00 66.69 109 ALA A N 1
ATOM 909 C CA . ALA A 1 109 ? -1.591 10.931 7.136 1.00 66.69 109 ALA A CA 1
ATOM 910 C C . ALA A 1 109 ? -1.773 10.527 8.610 1.00 66.69 109 ALA A C 1
ATOM 912 O O . ALA A 1 109 ? -1.129 11.095 9.485 1.00 66.69 109 ALA A O 1
ATOM 913 N N . VAL A 1 110 ? -2.608 9.520 8.884 1.00 68.00 110 VAL A N 1
ATOM 914 C CA . VAL A 1 110 ? -2.909 9.043 10.243 1.00 68.00 110 VAL A CA 1
ATOM 915 C C . VAL A 1 110 ? -1.792 8.143 10.772 1.00 68.00 110 VAL A C 1
ATOM 917 O O . VAL A 1 110 ? -1.368 8.276 11.917 1.00 68.00 110 VAL A O 1
ATOM 920 N N . LYS A 1 111 ? -1.299 7.222 9.935 1.00 68.88 111 LYS A N 1
ATOM 921 C CA . LYS A 1 111 ? -0.225 6.276 10.292 1.00 68.88 111 LYS A CA 1
ATOM 922 C C . LYS A 1 111 ? 1.174 6.777 9.908 1.00 68.88 111 LYS A C 1
ATOM 924 O O . LYS A 1 111 ? 2.160 6.131 10.249 1.00 68.88 111 LYS A O 1
ATOM 929 N N . PHE A 1 112 ? 1.273 7.914 9.215 1.00 68.06 112 PHE A N 1
ATOM 930 C CA . PHE A 1 112 ? 2.517 8.472 8.667 1.00 68.06 112 PHE A CA 1
ATOM 931 C C . PHE A 1 112 ? 3.308 7.478 7.798 1.00 68.06 112 PHE A C 1
ATOM 933 O O . PHE A 1 112 ? 4.544 7.463 7.824 1.00 68.06 112 PHE A O 1
ATOM 940 N N . THR A 1 113 ? 2.593 6.644 7.038 1.00 71.12 113 THR A N 1
ATOM 941 C CA . THR A 1 113 ? 3.168 5.637 6.137 1.00 71.12 113 THR A CA 1
ATOM 942 C C . THR A 1 113 ? 3.017 6.051 4.680 1.00 71.12 113 THR A C 1
ATOM 944 O O . THR A 1 113 ? 2.050 6.716 4.310 1.00 71.12 113 THR A O 1
ATOM 947 N N . GLU A 1 114 ? 3.962 5.620 3.850 1.00 76.69 114 GLU A N 1
ATOM 948 C CA . GLU A 1 114 ? 3.934 5.802 2.401 1.00 76.69 114 GLU A CA 1
ATOM 949 C C . GLU A 1 114 ? 4.137 4.449 1.717 1.00 76.69 114 GLU A C 1
ATOM 951 O O . GLU A 1 114 ? 4.900 3.610 2.201 1.00 76.69 114 GLU A O 1
ATOM 956 N N . THR A 1 115 ? 3.426 4.208 0.621 1.00 78.38 115 THR A N 1
ATOM 957 C CA . THR A 1 115 ? 3.507 2.951 -0.123 1.00 78.38 115 THR A CA 1
ATOM 958 C C . THR A 1 115 ? 3.497 3.221 -1.616 1.00 78.38 115 THR A C 1
ATOM 960 O O . THR A 1 115 ? 2.635 3.941 -2.116 1.00 78.38 115 THR A O 1
ATOM 963 N N . ILE A 1 116 ? 4.464 2.634 -2.317 1.00 82.38 116 ILE A N 1
ATOM 964 C CA . ILE A 1 116 ? 4.644 2.790 -3.759 1.00 82.38 116 ILE A CA 1
ATOM 965 C C . ILE A 1 116 ? 4.023 1.579 -4.455 1.00 82.38 116 ILE A C 1
ATOM 967 O O . ILE A 1 116 ? 4.313 0.433 -4.113 1.00 82.38 116 ILE A O 1
ATOM 971 N N . ILE A 1 117 ? 3.171 1.849 -5.436 1.00 85.69 117 ILE A N 1
ATOM 972 C CA . ILE A 1 117 ? 2.471 0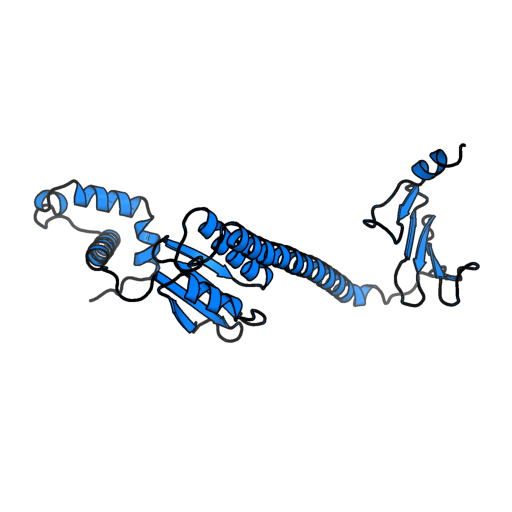.865 -6.253 1.00 85.69 117 ILE A CA 1
ATOM 973 C 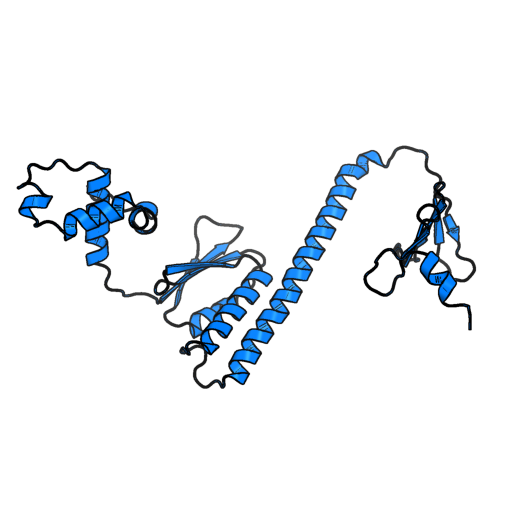C . ILE A 1 117 ? 2.921 1.089 -7.697 1.00 85.69 117 ILE A C 1
ATOM 975 O O . ILE A 1 117 ? 2.411 1.973 -8.387 1.00 85.69 117 ILE A O 1
ATOM 979 N N . GLY A 1 118 ? 3.919 0.318 -8.125 1.00 82.81 118 GLY A N 1
ATOM 980 C CA . GLY A 1 118 ? 4.541 0.445 -9.450 1.00 82.81 118 GLY A CA 1
ATOM 981 C C . GLY A 1 118 ? 4.206 -0.686 -10.421 1.00 82.81 118 GLY A C 1
ATOM 982 O O . GLY A 1 118 ? 4.609 -0.635 -11.574 1.00 82.81 118 GLY A O 1
ATOM 983 N N . SER A 1 119 ? 3.501 -1.720 -9.966 1.00 86.38 119 SER A N 1
ATOM 984 C CA . SER A 1 119 ? 3.154 -2.901 -10.758 1.00 86.38 119 SER A CA 1
ATOM 985 C C . SER A 1 119 ? 1.846 -3.523 -10.275 1.00 86.38 119 SER A C 1
ATOM 987 O O . SER A 1 119 ? 1.452 -3.335 -9.120 1.00 86.38 119 SER A O 1
ATOM 989 N N . GLU A 1 120 ? 1.181 -4.314 -11.121 1.00 88.56 120 GLU A N 1
ATOM 990 C CA . GLU A 1 120 ? -0.036 -5.039 -10.718 1.00 88.56 120 GLU A CA 1
ATOM 991 C C . GLU A 1 120 ? 0.232 -6.000 -9.546 1.00 88.56 120 GLU A C 1
ATOM 993 O O . GLU A 1 120 ? -0.589 -6.113 -8.634 1.00 88.56 120 GLU A O 1
ATOM 998 N N . ALA A 1 121 ? 1.433 -6.584 -9.474 1.00 87.19 121 ALA A N 1
ATOM 999 C CA . ALA A 1 121 ? 1.865 -7.354 -8.311 1.00 87.19 121 ALA A CA 1
ATOM 1000 C C . ALA A 1 121 ? 1.874 -6.498 -7.029 1.00 87.19 121 ALA A C 1
ATOM 1002 O O . 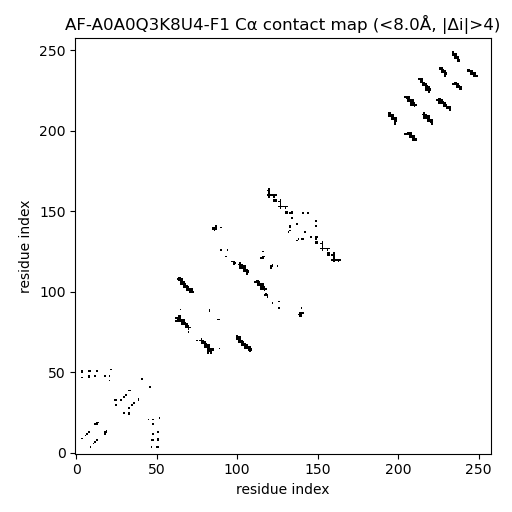ALA A 1 121 ? 1.242 -6.850 -6.031 1.00 87.19 121 ALA A O 1
ATOM 1003 N N . THR A 1 122 ? 2.543 -5.338 -7.039 1.00 87.81 122 THR A N 1
ATOM 1004 C CA . THR A 1 122 ? 2.584 -4.464 -5.849 1.00 87.81 122 THR A CA 1
ATOM 1005 C C . THR A 1 122 ? 1.205 -3.925 -5.473 1.00 87.81 122 THR A C 1
ATOM 1007 O O . THR A 1 122 ? 0.900 -3.835 -4.286 1.00 87.81 122 THR A O 1
ATOM 1010 N N . LYS A 1 123 ? 0.326 -3.665 -6.444 1.00 91.56 123 LYS A N 1
ATOM 1011 C CA . LYS A 1 123 ? -1.074 -3.294 -6.193 1.00 91.56 123 LYS A CA 1
ATOM 1012 C C . LYS A 1 123 ? -1.824 -4.376 -5.435 1.00 91.56 123 LYS A C 1
ATOM 1014 O O . LYS A 1 123 ? -2.439 -4.091 -4.409 1.00 91.56 123 LYS A O 1
ATOM 1019 N N . HIS A 1 124 ? -1.757 -5.613 -5.916 1.00 90.00 124 HIS A N 1
ATOM 1020 C CA . HIS A 1 124 ? -2.426 -6.737 -5.274 1.00 90.00 124 HIS A CA 1
ATOM 1021 C C . HIS A 1 124 ? -1.874 -7.031 -3.880 1.00 90.00 124 HIS A C 1
ATOM 1023 O O . HIS A 1 124 ? -2.652 -7.303 -2.966 1.00 90.00 124 HIS A O 1
ATOM 1029 N N . LYS A 1 125 ? -0.568 -6.854 -3.674 1.00 91.19 125 LYS A N 1
ATOM 1030 C CA . LYS A 1 125 ? 0.037 -6.940 -2.344 1.00 91.19 125 LYS A CA 1
ATOM 1031 C C . LYS A 1 125 ? -0.537 -5.896 -1.380 1.00 91.19 125 LYS A C 1
ATOM 1033 O O . LYS A 1 125 ? -1.000 -6.258 -0.304 1.00 91.19 125 LYS A O 1
ATOM 1038 N N . VAL A 1 126 ? -0.588 -4.625 -1.786 1.00 89.31 126 VAL A N 1
ATOM 1039 C CA . VAL A 1 126 ? -1.139 -3.545 -0.947 1.00 89.31 126 VAL A CA 1
ATOM 1040 C C . VAL A 1 126 ? -2.614 -3.771 -0.629 1.00 89.31 126 VAL A C 1
ATOM 1042 O O . VAL A 1 126 ? -3.026 -3.588 0.513 1.00 89.31 126 VAL A O 1
ATOM 1045 N N . LEU A 1 127 ? -3.413 -4.195 -1.611 1.00 89.31 127 LEU A N 1
ATOM 1046 C CA . LEU A 1 127 ? -4.826 -4.508 -1.395 1.00 89.31 127 LEU A CA 1
ATOM 1047 C C . LEU A 1 127 ? -5.001 -5.665 -0.401 1.00 89.31 127 LEU A C 1
ATOM 1049 O O . LEU A 1 127 ? -5.813 -5.551 0.514 1.00 89.31 127 LEU A O 1
ATOM 1053 N N . SER A 1 128 ? -4.209 -6.735 -0.527 1.00 90.38 128 SER A N 1
ATOM 1054 C CA . SER A 1 128 ? -4.186 -7.833 0.450 1.00 90.38 128 SER A CA 1
ATOM 1055 C C . SER A 1 128 ? -3.853 -7.324 1.855 1.00 90.38 128 SER A C 1
ATOM 1057 O O . SER A 1 128 ? -4.576 -7.630 2.800 1.00 90.38 128 SER A O 1
ATOM 1059 N N . ASP A 1 129 ? -2.806 -6.510 2.001 1.00 88.62 129 ASP A N 1
ATOM 1060 C CA . ASP A 1 129 ? -2.377 -5.988 3.303 1.00 88.62 129 ASP A CA 1
ATOM 1061 C C . ASP A 1 129 ? -3.438 -5.079 3.947 1.00 88.62 129 ASP A C 1
ATOM 1063 O O . ASP A 1 129 ? -3.627 -5.110 5.165 1.00 88.62 129 ASP A O 1
ATOM 1067 N N . LEU A 1 130 ? -4.165 -4.290 3.148 1.00 89.44 130 LEU A N 1
ATOM 1068 C CA . LEU A 1 130 ? -5.281 -3.467 3.627 1.00 89.44 130 LEU A CA 1
ATOM 1069 C C . LEU A 1 130 ? -6.445 -4.332 4.127 1.00 89.44 130 LEU A C 1
ATOM 1071 O O . LEU A 1 130 ? -6.957 -4.077 5.214 1.00 89.44 130 LEU A O 1
ATOM 1075 N N . TRP A 1 131 ? -6.819 -5.389 3.400 1.00 86.81 131 TRP A N 1
ATOM 1076 C CA . TRP A 1 131 ? -7.849 -6.330 3.859 1.00 86.81 131 TRP A CA 1
ATOM 1077 C C . TRP A 1 131 ? -7.404 -7.141 5.085 1.00 86.81 131 TRP A C 1
ATOM 1079 O O . TRP A 1 131 ? -8.211 -7.383 5.978 1.00 86.81 131 TRP A O 1
ATOM 1089 N N . ALA A 1 132 ? -6.122 -7.496 5.194 1.00 87.88 132 ALA A N 1
ATOM 1090 C CA . ALA A 1 132 ? -5.581 -8.160 6.380 1.00 87.88 132 ALA A CA 1
ATOM 1091 C C . ALA A 1 132 ? -5.665 -7.270 7.634 1.00 87.88 132 ALA A C 1
ATOM 1093 O O . ALA A 1 132 ? -5.942 -7.761 8.730 1.00 87.88 132 ALA A O 1
ATOM 1094 N N . GLN A 1 133 ? -5.470 -5.953 7.491 1.00 86.38 133 GLN A N 1
ATOM 1095 C CA . GLN A 1 133 ? -5.623 -5.006 8.603 1.00 86.38 133 GLN A CA 1
ATOM 1096 C C . GLN A 1 133 ? -7.058 -4.976 9.150 1.00 86.38 133 GLN A C 1
ATOM 1098 O O . GLN A 1 133 ? -7.228 -4.836 10.362 1.00 86.38 133 GLN A O 1
ATOM 1103 N N . GLU A 1 134 ? -8.072 -5.188 8.305 1.00 84.06 134 GLU A N 1
ATOM 1104 C CA . GLU A 1 134 ? -9.483 -5.243 8.720 1.00 84.06 134 GLU A CA 1
ATOM 1105 C C . GLU A 1 134 ? -9.803 -6.441 9.631 1.00 84.06 134 GLU A C 1
ATOM 1107 O O . GLU A 1 134 ? -10.763 -6.392 10.402 1.00 84.06 134 GLU A O 1
ATOM 1112 N N . LEU A 1 135 ? -8.993 -7.508 9.593 1.00 81.56 135 LEU A N 1
ATOM 1113 C CA . LEU A 1 135 ? -9.112 -8.630 10.533 1.00 81.56 135 LEU A CA 1
ATOM 1114 C C . LEU A 1 135 ? -8.679 -8.234 11.953 1.00 81.56 135 LEU A C 1
ATOM 1116 O O . LEU A 1 135 ? -9.172 -8.808 12.923 1.00 81.56 135 LEU A O 1
ATOM 1120 N N . GLN A 1 136 ? -7.786 -7.247 12.081 1.00 83.94 136 GLN A N 1
ATOM 1121 C CA . GLN A 1 136 ? -7.310 -6.736 13.369 1.00 83.94 136 GLN A CA 1
ATOM 1122 C C . GLN A 1 136 ? -8.182 -5.586 13.877 1.00 83.94 136 GLN A C 1
ATOM 1124 O O . GLN A 1 136 ? -8.620 -5.592 15.026 1.00 83.94 136 GLN A O 1
ATOM 1129 N N . VAL A 1 137 ? -8.427 -4.590 13.023 1.00 84.00 137 VAL A N 1
ATOM 1130 C CA . VAL A 1 137 ? -9.194 -3.385 13.348 1.00 84.00 137 VAL A CA 1
ATOM 1131 C C . VAL A 1 137 ? -10.137 -3.091 12.192 1.00 84.00 137 VAL A C 1
ATOM 1133 O O . VAL A 1 137 ? -9.700 -2.666 11.127 1.00 84.00 137 VAL A O 1
ATOM 1136 N N . LYS A 1 138 ? -11.437 -3.292 12.419 1.00 81.75 138 LYS A N 1
ATOM 1137 C CA . LYS A 1 138 ? -12.461 -3.005 11.413 1.00 81.75 138 LYS A CA 1
ATOM 1138 C C . LYS A 1 138 ? -12.610 -1.504 11.184 1.00 81.75 138 LYS A C 1
ATOM 1140 O O . LYS A 1 138 ? -12.712 -0.729 12.137 1.00 81.75 138 LYS A O 1
ATOM 1145 N N . THR A 1 139 ? -12.694 -1.122 9.919 1.00 85.75 139 THR A N 1
ATOM 1146 C CA . THR A 1 139 ? -13.021 0.223 9.451 1.00 85.75 139 THR A CA 1
ATOM 1147 C C . THR A 1 139 ? -14.282 0.190 8.579 1.00 85.75 139 THR A C 1
ATOM 1149 O O . THR A 1 139 ? -14.981 -0.823 8.493 1.00 85.75 139 THR A O 1
ATOM 1152 N N . ASP A 1 140 ? -14.609 1.301 7.923 1.00 88.50 140 ASP A N 1
ATOM 1153 C CA . ASP A 1 140 ? -15.680 1.366 6.925 1.00 88.50 140 ASP A CA 1
ATOM 1154 C C . ASP A 1 140 ? -15.446 0.436 5.720 1.00 88.50 140 ASP A C 1
ATOM 1156 O O . ASP A 1 140 ? -16.420 0.023 5.090 1.00 88.50 140 ASP A O 1
ATOM 1160 N N . LEU A 1 141 ? -14.197 0.039 5.439 1.00 88.00 141 LEU A N 1
ATOM 1161 C CA . LEU A 1 141 ? -13.860 -0.903 4.367 1.00 88.00 141 LEU A CA 1
ATOM 1162 C C . LEU A 1 141 ? -14.519 -2.276 4.566 1.00 88.00 141 LEU A C 1
ATOM 1164 O O . LEU A 1 141 ? -14.988 -2.884 3.601 1.00 88.00 141 LEU A O 1
ATOM 1168 N N . SER A 1 142 ? -14.582 -2.753 5.811 1.00 88.44 142 SER A N 1
ATOM 1169 C CA . SER A 1 142 ? -15.219 -4.024 6.170 1.00 88.44 142 SER A CA 1
ATOM 1170 C C . SER A 1 142 ? -16.625 -3.875 6.756 1.00 88.44 142 SER A C 1
ATOM 1172 O O . SER A 1 142 ? -17.178 -4.835 7.305 1.00 88.44 142 SER A O 1
ATOM 1174 N N . SER A 1 143 ? -17.232 -2.692 6.628 1.00 89.44 143 SER A N 1
ATOM 1175 C CA . SER A 1 143 ? -18.578 -2.434 7.137 1.00 89.44 143 SER A CA 1
ATOM 1176 C C . SER A 1 143 ? -19.591 -3.417 6.541 1.00 89.44 143 SER A C 1
ATOM 1178 O O . SER A 1 143 ? -19.702 -3.567 5.325 1.00 89.44 143 SER A O 1
ATOM 1180 N N . GLY A 1 144 ? -20.317 -4.119 7.413 1.00 85.38 144 GLY A N 1
ATOM 1181 C CA . GLY A 1 144 ? -21.295 -5.136 7.018 1.00 85.38 144 GLY A CA 1
ATOM 1182 C C . GLY A 1 144 ? -20.712 -6.488 6.583 1.00 85.38 144 GLY A C 1
ATOM 1183 O O . GLY A 1 144 ? -21.488 -7.361 6.203 1.00 85.38 144 GLY A O 1
ATOM 1184 N N . LEU A 1 145 ? -19.390 -6.693 6.658 1.00 83.06 145 LEU A N 1
ATOM 1185 C CA . LEU A 1 145 ? -18.741 -7.956 6.292 1.00 83.06 145 LEU A CA 1
ATOM 1186 C C . LEU A 1 145 ? -18.418 -8.836 7.509 1.00 83.06 145 LEU A C 1
ATOM 1188 O O . LEU A 1 145 ? -18.023 -8.366 8.590 1.00 83.06 145 LEU A O 1
ATOM 1192 N N . THR A 1 146 ? -18.544 -10.148 7.311 1.00 85.88 146 THR A N 1
ATOM 1193 C CA . THR A 1 146 ? -18.064 -11.161 8.259 1.00 85.88 146 THR A CA 1
ATOM 1194 C C . THR A 1 146 ? -16.545 -11.313 8.167 1.00 85.88 146 THR A C 1
ATOM 1196 O O . THR A 1 146 ? -15.933 -10.952 7.166 1.00 85.88 146 THR A O 1
ATOM 1199 N N . TYR A 1 147 ? -15.916 -11.872 9.206 1.00 80.56 147 TYR A N 1
ATOM 1200 C CA . TYR A 1 147 ? -14.474 -12.150 9.173 1.00 80.56 147 TYR A CA 1
ATOM 1201 C C . TYR A 1 147 ? -14.084 -13.087 8.025 1.00 80.56 147 TYR A C 1
ATOM 1203 O O . TYR A 1 147 ? -13.080 -12.844 7.372 1.00 80.56 147 TYR A O 1
ATOM 1211 N N . THR A 1 148 ? -14.917 -14.084 7.717 1.00 82.62 148 THR A N 1
ATOM 1212 C CA . THR A 1 148 ? -14.716 -14.976 6.567 1.00 82.62 148 THR A CA 1
ATOM 1213 C C . THR A 1 148 ? -14.715 -14.211 5.245 1.00 82.62 148 THR A C 1
ATOM 1215 O O . THR A 1 148 ? -13.835 -14.417 4.425 1.00 82.62 148 THR A O 1
ATOM 1218 N N . GLN A 1 149 ? -15.641 -13.267 5.053 1.00 77.56 149 GLN A N 1
ATOM 1219 C CA . GLN A 1 149 ? -15.684 -12.455 3.831 1.00 77.56 149 GLN A CA 1
ATOM 1220 C C . GLN A 1 149 ? -14.485 -11.503 3.708 1.00 77.56 149 GLN A C 1
ATOM 1222 O O . GLN A 1 149 ? -14.042 -11.204 2.602 1.00 77.56 149 GLN A O 1
ATOM 1227 N N . ILE A 1 150 ? -13.968 -10.999 4.831 1.00 76.38 150 ILE A N 1
ATOM 1228 C CA . ILE A 1 150 ? -12.747 -10.180 4.857 1.00 76.38 150 ILE A CA 1
ATOM 1229 C C . ILE A 1 150 ? -11.534 -11.040 4.469 1.00 76.38 150 ILE A C 1
ATOM 1231 O O . ILE A 1 150 ? -10.740 -10.627 3.625 1.00 76.38 150 ILE A O 1
ATOM 1235 N N . ASP A 1 151 ? -11.431 -12.242 5.039 1.00 81.25 151 ASP A N 1
ATOM 1236 C CA . ASP A 1 151 ? -10.373 -13.217 4.751 1.00 81.25 151 ASP A CA 1
ATOM 1237 C C . ASP A 1 151 ? -10.385 -13.657 3.278 1.00 81.25 151 ASP A C 1
ATOM 1239 O O . ASP A 1 151 ? -9.361 -13.620 2.603 1.00 81.25 151 ASP A O 1
ATOM 1243 N N . GLU A 1 152 ? -11.564 -13.937 2.716 1.00 79.88 152 GLU A N 1
ATOM 1244 C CA . GLU A 1 152 ? -11.729 -14.263 1.294 1.00 79.88 152 GLU A CA 1
ATOM 1245 C C . GLU A 1 152 ? -11.211 -13.147 0.373 1.00 79.88 152 GLU A C 1
ATOM 1247 O O . GLU A 1 152 ? -10.552 -13.423 -0.634 1.00 79.88 152 GLU A O 1
ATOM 1252 N N . LYS A 1 153 ? -11.465 -11.876 0.714 1.00 83.88 153 LYS A N 1
ATOM 1253 C CA . LYS A 1 153 ? -10.962 -10.728 -0.058 1.00 83.88 153 LYS A CA 1
ATOM 1254 C C . LYS A 1 153 ? -9.451 -10.562 0.058 1.00 83.88 153 LYS A C 1
ATOM 1256 O O . LYS A 1 153 ? -8.790 -10.281 -0.944 1.00 83.88 153 LYS A O 1
ATOM 1261 N N . GLN A 1 154 ? -8.905 -10.760 1.254 1.00 89.44 154 GLN A N 1
ATOM 1262 C CA . GLN A 1 154 ? -7.464 -10.769 1.482 1.00 89.44 154 GLN A CA 1
ATOM 1263 C C . GLN A 1 154 ? -6.797 -11.872 0.645 1.00 89.44 154 GLN A C 1
ATOM 1265 O O . GLN A 1 154 ? -5.893 -11.585 -0.143 1.00 89.44 154 GLN A O 1
ATOM 1270 N N . ALA A 1 155 ? -7.306 -13.103 0.729 1.00 78.00 155 ALA A N 1
ATOM 1271 C CA . ALA A 1 155 ? -6.796 -14.255 -0.004 1.00 78.00 155 ALA A CA 1
ATOM 1272 C C . ALA A 1 155 ? -6.904 -14.081 -1.528 1.00 78.00 155 ALA A C 1
ATOM 1274 O O . ALA A 1 155 ? -5.980 -14.447 -2.255 1.00 78.00 155 ALA A O 1
ATOM 1275 N N . HIS A 1 156 ? -7.997 -13.492 -2.026 1.00 88.69 156 HIS A N 1
ATOM 1276 C CA . HIS A 1 156 ? -8.165 -13.176 -3.446 1.00 88.69 156 HIS A CA 1
ATOM 1277 C C . HIS A 1 156 ? -7.032 -12.282 -3.969 1.00 88.69 156 HIS A C 1
ATOM 1279 O O . HIS A 1 156 ? -6.394 -12.608 -4.971 1.00 88.69 156 HIS A O 1
ATOM 1285 N N . HIS A 1 157 ? -6.743 -11.174 -3.282 1.00 86.38 157 HIS A N 1
ATOM 1286 C CA . HIS A 1 157 ? -5.665 -10.284 -3.705 1.00 86.38 157 HIS A CA 1
ATOM 1287 C C . HIS A 1 157 ? -4.283 -10.909 -3.520 1.00 86.38 157 HIS A C 1
ATOM 1289 O O . HIS A 1 157 ? -3.417 -10.696 -4.364 1.00 86.38 157 HIS A O 1
ATOM 1295 N N . TYR A 1 158 ? -4.082 -11.718 -2.479 1.00 83.94 158 TYR A N 1
ATOM 1296 C CA . TYR A 1 158 ? -2.815 -12.413 -2.274 1.00 83.94 158 TYR A CA 1
ATOM 1297 C C . TYR A 1 158 ? -2.500 -13.398 -3.409 1.00 83.94 158 TYR A C 1
ATOM 1299 O O . TYR A 1 158 ? -1.409 -13.352 -3.970 1.00 83.94 158 TYR A O 1
ATOM 1307 N N . ARG A 1 159 ? -3.475 -14.211 -3.836 1.00 81.69 159 ARG A N 1
ATOM 1308 C CA . ARG A 1 159 ? -3.304 -15.136 -4.973 1.00 81.69 159 ARG A CA 1
ATOM 1309 C C . ARG A 1 159 ? -2.973 -14.400 -6.270 1.00 81.69 159 ARG A C 1
ATOM 1311 O O . ARG A 1 159 ? -2.102 -14.830 -7.020 1.00 81.69 159 ARG A O 1
ATOM 1318 N N . ASN A 1 160 ? -3.631 -13.269 -6.528 1.00 84.94 160 ASN A N 1
ATOM 1319 C CA . ASN A 1 160 ? -3.327 -12.465 -7.713 1.00 84.94 160 ASN A CA 1
ATOM 1320 C C . ASN A 1 160 ? -1.925 -11.850 -7.632 1.00 84.94 160 ASN A C 1
ATOM 1322 O O . ASN A 1 160 ? -1.233 -11.787 -8.643 1.00 84.94 160 ASN A O 1
ATOM 1326 N N . TYR A 1 161 ? -1.474 -11.443 -6.442 1.00 89.88 161 TYR A N 1
ATOM 1327 C CA . TYR A 1 161 ? -0.093 -11.011 -6.242 1.00 89.88 161 TYR A CA 1
ATOM 1328 C C . TYR A 1 161 ? 0.903 -12.118 -6.602 1.00 89.88 161 TYR A C 1
ATOM 1330 O O . TYR A 1 161 ? 1.857 -11.836 -7.321 1.00 89.88 161 TYR A O 1
ATOM 1338 N N . GLU A 1 162 ? 0.678 -13.357 -6.157 1.00 87.50 162 GLU A N 1
ATOM 1339 C CA . GLU A 1 162 ? 1.562 -14.486 -6.479 1.00 87.50 162 GLU A CA 1
ATOM 1340 C C . GLU A 1 162 ? 1.657 -14.721 -7.991 1.00 87.50 162 GLU A C 1
ATOM 1342 O O . GLU A 1 162 ? 2.754 -14.874 -8.528 1.00 87.50 162 GLU A O 1
ATOM 1347 N N . VAL A 1 163 ? 0.519 -14.676 -8.691 1.00 87.69 163 VAL A N 1
ATOM 1348 C CA . VAL A 1 163 ? 0.466 -14.829 -10.152 1.00 87.69 163 VAL A CA 1
ATOM 1349 C C . VAL A 1 163 ? 1.209 -13.696 -10.862 1.00 87.69 163 VAL A C 1
ATOM 1351 O O . VAL A 1 163 ? 2.039 -13.958 -11.729 1.00 87.69 163 VAL A O 1
ATOM 1354 N N . GLU A 1 164 ? 0.945 -12.438 -10.504 1.00 85.06 164 GLU A N 1
ATOM 1355 C CA . GLU A 1 164 ? 1.584 -11.282 -11.146 1.00 85.06 164 GLU A CA 1
ATOM 1356 C C . GLU A 1 164 ? 3.083 -11.185 -10.818 1.00 85.06 164 GLU A C 1
ATOM 1358 O O . GLU A 1 164 ? 3.890 -10.817 -11.671 1.00 85.06 164 GLU A O 1
ATOM 1363 N N . ALA A 1 165 ? 3.491 -11.568 -9.607 1.00 82.69 165 ALA A N 1
ATOM 1364 C CA . ALA A 1 165 ? 4.900 -11.638 -9.232 1.00 82.69 165 ALA A CA 1
ATOM 1365 C C . ALA A 1 165 ? 5.647 -12.729 -10.019 1.00 82.69 165 ALA A C 1
ATOM 1367 O O . ALA A 1 165 ? 6.786 -12.509 -10.430 1.00 82.69 165 ALA A O 1
ATOM 1368 N N . ALA A 1 166 ? 5.001 -13.872 -10.273 1.00 81.62 166 ALA A N 1
ATOM 1369 C CA . ALA A 1 166 ? 5.562 -14.949 -11.089 1.00 81.62 166 ALA A CA 1
ATOM 1370 C C . ALA A 1 166 ? 5.661 -14.584 -12.583 1.00 81.62 166 ALA A C 1
ATOM 1372 O O . ALA A 1 166 ? 6.569 -15.043 -13.280 1.00 81.62 166 ALA A O 1
ATOM 1373 N N . LYS A 1 167 ? 4.753 -13.742 -13.095 1.00 84.00 167 LYS A N 1
ATOM 1374 C CA . LYS A 1 167 ? 4.864 -13.190 -14.455 1.00 84.00 167 LYS A CA 1
ATOM 1375 C C . LYS A 1 167 ? 6.082 -12.287 -14.587 1.00 84.00 167 LYS A C 1
ATOM 1377 O O . LYS A 1 167 ? 6.876 -12.505 -15.490 1.00 84.00 167 LYS A O 1
ATOM 1382 N N . LEU A 1 168 ? 6.274 -11.365 -13.643 1.00 72.56 168 LEU A N 1
ATOM 1383 C CA . LEU A 1 168 ? 7.438 -10.472 -13.609 1.00 72.56 168 LEU A CA 1
ATOM 1384 C C . LEU A 1 168 ? 8.764 -11.240 -13.553 1.00 72.56 168 LEU A C 1
ATOM 1386 O O . LEU A 1 168 ? 9.718 -10.869 -14.233 1.00 72.56 168 LEU A O 1
ATOM 1390 N N . SER A 1 169 ? 8.836 -12.327 -12.778 1.00 67.69 169 SER A N 1
ATOM 1391 C CA . SER A 1 169 ? 10.043 -13.159 -12.748 1.00 67.69 169 SER A CA 1
ATOM 1392 C C . SER A 1 169 ? 10.263 -13.923 -14.057 1.00 67.69 169 SER A C 1
ATOM 1394 O O . SER A 1 169 ? 11.405 -14.096 -14.467 1.00 67.69 169 SER A O 1
ATOM 1396 N N . SER A 1 170 ? 9.196 -14.341 -14.739 1.00 59.19 170 SER A N 1
ATOM 1397 C CA . SER A 1 170 ? 9.277 -15.043 -16.029 1.00 59.19 170 SER A CA 1
ATOM 1398 C C . SER A 1 170 ? 9.580 -14.102 -17.206 1.00 59.19 170 SER A C 1
ATOM 1400 O O . SER A 1 170 ? 10.298 -14.487 -18.126 1.00 59.19 170 SER A O 1
ATOM 1402 N N . GLU A 1 171 ? 9.063 -12.872 -17.185 1.00 55.72 171 GLU A N 1
ATOM 1403 C CA . GLU A 1 171 ? 9.378 -11.814 -18.156 1.00 55.72 171 GLU A CA 1
ATOM 1404 C C . GLU A 1 171 ? 10.821 -11.332 -18.007 1.00 55.72 171 GLU A C 1
ATOM 1406 O O . GLU A 1 171 ? 11.508 -11.218 -19.014 1.00 55.72 171 GLU A O 1
ATOM 1411 N N . GLY A 1 172 ? 11.324 -11.176 -16.777 1.00 49.16 172 GLY A N 1
ATOM 1412 C CA . GLY A 1 172 ? 12.738 -10.870 -16.544 1.00 49.16 172 GLY A CA 1
ATOM 1413 C C . GLY A 1 172 ? 13.684 -11.960 -17.062 1.00 49.16 172 GLY A C 1
ATOM 1414 O O . GLY A 1 172 ? 14.750 -11.649 -17.580 1.00 49.16 172 GLY A O 1
ATOM 1415 N N . VAL A 1 173 ? 13.286 -13.237 -16.996 1.00 49.62 173 VAL A N 1
ATOM 1416 C CA . VAL A 1 173 ? 14.053 -14.343 -17.603 1.00 49.62 173 VAL A CA 1
ATOM 1417 C C . VAL A 1 173 ? 14.021 -14.274 -19.135 1.00 49.62 173 VAL A C 1
ATOM 1419 O O . VAL A 1 173 ? 15.055 -14.489 -19.757 1.00 49.62 173 VAL A O 1
ATOM 1422 N N . ARG A 1 174 ? 12.882 -13.919 -19.748 1.00 41.12 174 ARG A N 1
ATOM 1423 C CA . ARG A 1 174 ? 12.772 -13.746 -21.210 1.00 41.12 174 ARG A CA 1
ATOM 1424 C C . ARG A 1 174 ? 13.522 -12.525 -21.737 1.00 41.12 174 ARG A C 1
ATOM 1426 O O . ARG A 1 174 ? 14.106 -12.615 -22.810 1.00 41.12 174 ARG A O 1
ATOM 1433 N N . GLU A 1 175 ? 13.507 -11.403 -21.018 1.00 43.00 175 GLU A N 1
ATOM 1434 C CA . GLU A 1 175 ? 14.297 -10.222 -21.384 1.00 43.00 175 GLU A CA 1
ATOM 1435 C C . GLU A 1 175 ? 15.786 -10.547 -21.325 1.00 43.00 175 GLU A C 1
ATOM 1437 O O . GLU A 1 175 ? 16.469 -10.318 -22.309 1.00 43.00 175 GLU A O 1
ATOM 1442 N N . ILE A 1 176 ? 16.271 -11.189 -20.255 1.00 49.44 176 ILE A N 1
ATOM 1443 C CA . ILE A 1 176 ? 17.661 -11.663 -20.172 1.00 49.44 176 ILE A CA 1
ATOM 1444 C C . ILE A 1 176 ? 17.984 -12.610 -21.341 1.00 49.44 176 ILE A C 1
ATOM 1446 O O . ILE A 1 176 ? 18.999 -12.433 -22.002 1.00 49.44 176 ILE A O 1
ATOM 1450 N N . GLU A 1 177 ? 17.123 -13.579 -21.656 1.00 44.47 177 GLU A N 1
ATOM 1451 C CA . GLU A 1 177 ? 17.350 -14.514 -22.767 1.00 44.47 177 GLU A CA 1
ATOM 1452 C C . GLU A 1 177 ? 17.433 -13.795 -24.132 1.00 44.47 177 GLU A C 1
ATOM 1454 O O . GLU A 1 177 ? 18.290 -14.129 -24.946 1.00 44.47 177 GLU A O 1
ATOM 1459 N N . MET A 1 178 ? 16.630 -12.747 -24.354 1.00 45.16 178 MET A N 1
ATOM 1460 C CA . MET A 1 178 ? 16.674 -11.915 -25.564 1.00 45.16 178 MET A CA 1
ATOM 1461 C C . MET A 1 178 ? 17.897 -10.990 -25.619 1.00 45.16 178 MET A C 1
ATOM 1463 O O . MET A 1 178 ? 18.520 -10.907 -26.673 1.00 45.16 178 MET A O 1
ATOM 1467 N N . THR A 1 179 ? 18.296 -10.342 -24.517 1.00 46.81 179 THR A N 1
ATOM 1468 C CA . THR A 1 179 ? 19.486 -9.470 -24.498 1.00 46.81 179 THR A CA 1
ATOM 1469 C C . THR A 1 179 ? 20.774 -10.278 -24.659 1.00 46.81 179 THR A C 1
ATOM 1471 O O . THR A 1 179 ? 21.679 -9.847 -25.366 1.00 46.81 179 THR A O 1
ATOM 1474 N N . TYR A 1 180 ? 20.845 -11.480 -24.072 1.00 43.22 180 TYR A N 1
ATOM 1475 C CA . TYR A 1 180 ? 21.960 -12.405 -24.298 1.00 43.22 180 TYR A CA 1
ATOM 1476 C C . TYR A 1 180 ? 21.972 -12.956 -25.734 1.00 43.22 180 TYR A C 1
ATOM 1478 O O . TYR A 1 180 ? 23.049 -13.227 -26.257 1.00 43.22 180 TYR A O 1
ATOM 1486 N N . LEU A 1 181 ? 20.821 -13.117 -26.395 1.00 47.28 181 LEU A N 1
ATOM 1487 C CA . LEU A 1 181 ? 20.768 -13.508 -27.809 1.00 47.28 181 LEU A CA 1
ATOM 1488 C C . LEU A 1 181 ? 21.120 -12.348 -28.754 1.00 47.28 181 LEU A C 1
ATOM 1490 O O . LEU A 1 181 ? 21.800 -12.586 -29.746 1.00 47.28 181 LEU A O 1
ATOM 1494 N N . GLU A 1 182 ? 20.721 -11.109 -28.449 1.00 49.91 182 GLU A N 1
ATOM 1495 C CA . GLU A 1 182 ? 21.032 -9.921 -29.260 1.00 49.91 182 GLU A CA 1
ATOM 1496 C C . GLU A 1 182 ? 22.496 -9.468 -29.120 1.00 49.91 182 GLU A C 1
ATOM 1498 O O . GLU A 1 182 ? 23.126 -9.182 -30.135 1.00 49.91 182 GLU A O 1
ATOM 1503 N N . GLU A 1 183 ? 23.085 -9.471 -27.914 1.00 46.03 183 GLU A N 1
ATOM 1504 C CA . GLU A 1 183 ? 24.512 -9.128 -27.728 1.00 46.03 183 GLU A CA 1
ATOM 1505 C C . GLU A 1 183 ? 25.469 -10.192 -28.289 1.00 46.03 183 GLU A C 1
ATOM 1507 O O . GLU A 1 183 ? 26.621 -9.879 -28.585 1.00 46.03 183 GLU A O 1
ATOM 1512 N N . ASN A 1 184 ? 25.010 -11.434 -28.479 1.00 42.19 184 ASN A N 1
ATOM 1513 C CA . ASN A 1 184 ? 25.813 -12.501 -29.084 1.00 42.19 184 ASN A CA 1
ATOM 1514 C C . ASN A 1 184 ? 25.444 -12.801 -30.550 1.00 42.19 184 ASN A C 1
ATOM 1516 O O . ASN A 1 184 ? 26.100 -13.636 -31.171 1.00 42.19 184 ASN A O 1
ATOM 1520 N N . ALA A 1 185 ? 24.447 -12.129 -31.139 1.00 47.25 185 ALA A N 1
ATOM 1521 C CA . ALA A 1 185 ? 24.036 -12.364 -32.529 1.00 47.25 185 ALA A CA 1
ATOM 1522 C C . ALA A 1 185 ? 25.151 -12.055 -33.548 1.00 47.25 185 ALA A C 1
ATOM 1524 O O . ALA A 1 185 ? 25.234 -12.727 -34.573 1.00 47.25 185 ALA A O 1
ATOM 1525 N N . ASP A 1 186 ? 26.053 -11.120 -33.231 1.00 43.78 186 ASP A N 1
ATOM 1526 C CA . ASP A 1 186 ? 27.235 -10.805 -34.051 1.00 43.78 186 ASP A CA 1
ATOM 1527 C C . ASP A 1 186 ? 28.425 -11.762 -33.808 1.00 43.78 186 ASP A C 1
ATOM 1529 O O . ASP A 1 186 ? 29.418 -11.706 -34.532 1.00 43.78 186 ASP A O 1
ATOM 1533 N N . PHE A 1 187 ? 28.350 -12.658 -32.812 1.00 38.62 187 PHE A N 1
ATOM 1534 C CA . PHE A 1 187 ? 29.400 -13.645 -32.504 1.00 38.62 187 PHE A CA 1
ATOM 1535 C C . PHE A 1 187 ? 29.082 -15.058 -33.027 1.00 38.62 187 PHE A C 1
ATOM 1537 O O . PHE A 1 187 ? 29.965 -15.910 -33.070 1.00 38.62 187 PHE A O 1
ATOM 1544 N N . PHE A 1 188 ? 27.841 -15.320 -33.457 1.00 34.69 188 PHE A N 1
ATOM 1545 C CA . PHE A 1 188 ? 27.411 -16.628 -33.981 1.00 34.69 188 PHE A CA 1
ATOM 1546 C C . PHE A 1 188 ? 27.366 -16.720 -35.515 1.00 34.69 188 PHE A C 1
ATOM 1548 O O . PHE A 1 188 ? 26.925 -17.738 -36.047 1.00 34.69 188 PHE A O 1
ATOM 1555 N N . SER A 1 189 ? 27.822 -15.697 -36.245 1.00 44.41 189 SER A N 1
ATOM 1556 C CA . SER A 1 189 ? 27.875 -15.731 -37.713 1.00 44.41 189 SER A CA 1
ATOM 1557 C C . SER A 1 189 ? 29.248 -16.100 -38.282 1.00 44.41 189 SER A C 1
ATOM 1559 O O . SER A 1 189 ? 29.555 -15.669 -39.392 1.00 44.41 189 SER A O 1
ATOM 1561 N N . ASP A 1 190 ? 30.068 -16.867 -37.559 1.00 39.38 190 ASP A N 1
ATOM 1562 C CA . ASP A 1 190 ? 31.315 -17.402 -38.114 1.00 39.38 190 ASP A CA 1
ATOM 1563 C C . ASP A 1 190 ? 31.362 -18.933 -37.986 1.00 39.38 190 ASP A C 1
ATOM 1565 O O . ASP A 1 190 ? 31.426 -19.505 -36.901 1.00 39.38 190 ASP A O 1
ATOM 1569 N N . GLU A 1 191 ? 31.192 -19.553 -39.152 1.00 47.66 191 GLU A N 1
ATOM 1570 C CA . GLU A 1 191 ? 31.680 -20.853 -39.615 1.00 47.66 191 GLU A CA 1
ATOM 1571 C C . GLU A 1 191 ? 32.129 -21.893 -38.559 1.00 47.66 191 GLU A C 1
ATOM 1573 O O . GLU A 1 191 ? 33.184 -21.764 -37.941 1.00 47.66 191 GLU A O 1
ATOM 1578 N N . GLY A 1 192 ? 31.422 -23.038 -38.487 1.00 41.41 192 GLY A N 1
ATOM 1579 C CA . GLY A 1 192 ? 32.119 -24.322 -38.288 1.00 41.41 192 GLY A CA 1
ATOM 1580 C C . GLY A 1 192 ? 31.618 -25.346 -37.264 1.00 41.41 192 GLY A C 1
ATOM 1581 O O . GLY A 1 192 ? 32.365 -26.287 -37.016 1.00 41.41 192 GLY A O 1
ATOM 1582 N N . PHE A 1 193 ? 30.414 -25.256 -36.690 1.00 37.25 193 PHE A N 1
ATOM 1583 C CA . PHE A 1 193 ? 29.865 -26.380 -35.907 1.00 37.25 193 PHE A CA 1
ATOM 1584 C C . PHE A 1 193 ? 28.778 -27.114 -36.698 1.00 37.25 193 PHE A C 1
ATOM 1586 O O . PHE A 1 193 ? 27.638 -26.662 -36.789 1.00 37.25 193 PHE A O 1
ATOM 1593 N N . GLU A 1 194 ? 29.148 -28.246 -37.302 1.00 47.06 194 GLU A N 1
ATOM 1594 C CA . GLU A 1 194 ? 28.196 -29.226 -37.830 1.00 47.06 194 GLU A CA 1
ATOM 1595 C C . GLU A 1 194 ? 27.384 -29.796 -36.653 1.00 47.06 194 GLU A C 1
ATOM 1597 O O . GLU A 1 194 ? 27.835 -30.693 -35.947 1.00 47.06 194 GLU A O 1
ATOM 1602 N N . GLU A 1 195 ? 26.189 -29.250 -36.397 1.00 52.78 195 GLU A N 1
ATOM 1603 C CA . GLU A 1 195 ? 25.223 -29.884 -35.493 1.00 52.78 195 GLU A CA 1
ATOM 1604 C C . GLU A 1 195 ? 24.800 -31.234 -36.101 1.00 52.78 195 GLU A C 1
ATOM 1606 O O . GLU A 1 195 ? 24.172 -31.283 -37.165 1.00 52.78 195 GLU A O 1
ATOM 1611 N N . ASN A 1 196 ? 25.131 -32.338 -35.426 1.00 57.78 196 ASN A N 1
ATOM 1612 C CA . ASN A 1 196 ? 24.709 -33.685 -35.806 1.00 57.78 196 ASN A CA 1
ATOM 1613 C C . ASN A 1 196 ? 23.217 -33.872 -35.491 1.00 57.78 196 ASN A C 1
ATOM 1615 O O . ASN A 1 196 ? 22.828 -34.428 -34.463 1.00 57.78 196 ASN A O 1
ATOM 1619 N N . LEU A 1 197 ? 22.364 -33.377 -36.389 1.00 62.50 197 LEU A N 1
ATOM 1620 C CA . LEU A 1 197 ? 20.915 -33.519 -36.296 1.00 62.50 197 LEU A CA 1
ATOM 1621 C C . LEU A 1 197 ? 20.486 -34.883 -36.839 1.00 62.50 197 LEU A C 1
ATOM 1623 O O . LEU A 1 197 ? 20.479 -35.104 -38.053 1.00 62.50 197 LEU A O 1
ATOM 1627 N N . THR A 1 198 ? 20.073 -35.790 -35.955 1.00 73.31 198 THR A N 1
ATOM 1628 C CA . THR A 1 198 ? 19.508 -37.083 -36.356 1.00 73.31 198 THR A CA 1
ATOM 1629 C C . THR A 1 198 ? 17.987 -37.092 -36.162 1.00 73.31 198 THR A C 1
ATOM 1631 O O . THR A 1 198 ? 17.480 -36.678 -35.120 1.00 73.31 198 THR A O 1
ATOM 1634 N N . PRO A 1 199 ? 17.189 -37.509 -37.160 1.00 70.88 199 PRO A N 1
ATOM 1635 C CA . PRO A 1 199 ? 15.744 -37.624 -36.986 1.00 70.88 199 PRO A CA 1
ATOM 1636 C C . PRO A 1 199 ? 15.414 -38.725 -35.971 1.00 70.88 199 PRO A C 1
ATOM 1638 O O . PRO A 1 199 ? 15.981 -39.818 -36.013 1.00 70.88 199 PRO A O 1
ATOM 1641 N N . ALA A 1 200 ? 14.480 -38.448 -35.060 1.00 70.88 200 ALA A N 1
ATOM 1642 C CA . ALA A 1 200 ? 14.053 -39.418 -34.058 1.00 70.88 200 ALA A CA 1
ATOM 1643 C C . ALA A 1 200 ? 13.178 -40.502 -34.711 1.00 70.88 200 ALA A C 1
ATOM 1645 O O . ALA A 1 200 ? 12.041 -40.237 -35.092 1.00 70.88 200 ALA A O 1
ATOM 1646 N N . SER A 1 201 ? 13.699 -41.727 -34.830 1.00 65.69 201 SER A N 1
ATOM 1647 C CA . SER A 1 201 ? 13.067 -42.820 -35.590 1.00 65.69 201 SER A CA 1
ATOM 1648 C C . SER A 1 201 ? 11.701 -43.268 -35.063 1.00 65.69 201 SER A C 1
ATOM 1650 O O . SER A 1 201 ? 10.894 -43.782 -35.834 1.00 65.69 201 SER A O 1
ATOM 1652 N N . ASP A 1 202 ? 11.441 -43.066 -33.770 1.00 73.44 202 ASP A N 1
ATOM 1653 C CA . ASP A 1 202 ? 10.228 -43.543 -33.092 1.00 73.44 202 ASP A CA 1
ATOM 1654 C C . ASP A 1 202 ? 9.187 -42.428 -32.865 1.00 73.44 202 ASP A C 1
ATOM 1656 O O . ASP A 1 202 ? 8.178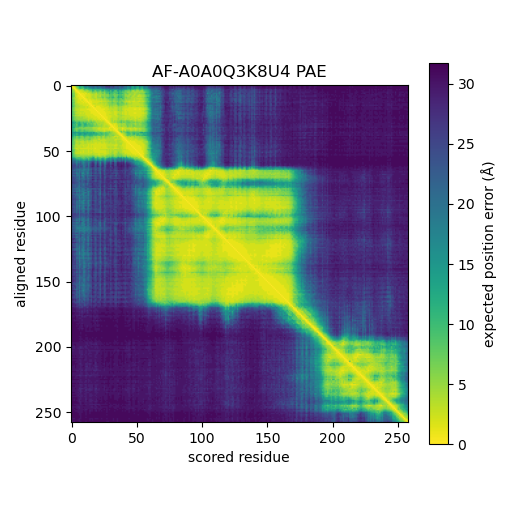 -42.641 -32.186 1.00 73.44 202 ASP A O 1
ATOM 1660 N N . LEU A 1 203 ? 9.421 -41.226 -33.408 1.00 73.00 203 LEU A N 1
ATOM 1661 C CA . LEU A 1 203 ? 8.552 -40.061 -33.241 1.00 73.00 203 LEU A CA 1
ATOM 1662 C C . LEU A 1 203 ? 8.007 -39.555 -34.584 1.00 73.00 203 LEU A C 1
ATOM 1664 O O . LEU A 1 203 ? 8.569 -39.854 -35.635 1.00 73.00 203 LEU A O 1
ATOM 1668 N N . PRO A 1 204 ? 6.892 -38.795 -34.567 1.00 72.00 204 PRO A N 1
ATOM 1669 C CA . PRO A 1 204 ? 6.348 -38.181 -35.774 1.00 72.00 204 PRO A CA 1
ATOM 1670 C C . PRO A 1 204 ? 7.372 -37.298 -36.495 1.00 72.00 204 PRO A C 1
ATOM 1672 O O . PRO A 1 204 ? 8.302 -36.779 -35.878 1.00 72.00 204 PRO A O 1
ATOM 1675 N N . ASP A 1 205 ? 7.154 -37.065 -37.788 1.00 64.88 205 ASP A N 1
ATOM 1676 C CA . ASP A 1 205 ? 8.042 -36.227 -38.596 1.00 64.88 205 ASP A CA 1
ATOM 1677 C C . ASP A 1 205 ? 8.264 -34.836 -37.971 1.00 64.88 205 ASP A C 1
ATOM 1679 O O . ASP A 1 205 ? 7.334 -34.176 -37.495 1.00 64.88 205 ASP A O 1
ATOM 1683 N N . GLY A 1 206 ? 9.522 -34.386 -37.992 1.00 68.44 206 GLY A N 1
ATOM 1684 C CA . GLY A 1 206 ? 9.958 -33.091 -37.459 1.00 68.44 206 GLY A CA 1
ATOM 1685 C C . GLY A 1 206 ? 10.560 -33.132 -36.051 1.00 68.44 206 GLY A C 1
ATOM 1686 O O . GLY A 1 206 ? 10.980 -32.092 -35.553 1.00 68.44 206 GLY A O 1
ATOM 1687 N N . TRP A 1 207 ? 10.621 -34.299 -35.407 1.00 74.25 207 TRP A N 1
ATOM 1688 C CA . TRP A 1 207 ? 11.382 -34.487 -34.171 1.00 74.25 207 TRP A CA 1
ATOM 1689 C C . TRP A 1 207 ? 12.839 -34.842 -34.478 1.00 74.25 207 TRP A C 1
ATOM 1691 O O . TRP A 1 207 ? 13.112 -35.763 -35.252 1.00 74.25 207 TRP A O 1
ATOM 1701 N N . THR A 1 208 ? 13.777 -34.127 -33.860 1.00 79.69 208 THR A N 1
ATOM 1702 C CA . THR A 1 208 ? 15.216 -34.310 -34.095 1.00 79.69 208 THR A CA 1
ATOM 1703 C C . THR A 1 208 ? 15.988 -34.426 -32.788 1.00 79.69 208 THR A C 1
ATOM 1705 O O . THR A 1 208 ? 15.757 -33.677 -31.838 1.00 79.69 208 THR A O 1
ATOM 1708 N N . TRP A 1 209 ? 16.914 -35.374 -32.744 1.00 76.56 209 TRP A N 1
ATOM 1709 C CA . TRP A 1 209 ? 17.978 -35.432 -31.758 1.00 76.56 209 TRP A CA 1
ATOM 1710 C C . TRP A 1 209 ? 19.097 -34.494 -32.188 1.00 76.56 209 TRP A C 1
ATOM 1712 O O . TRP A 1 209 ? 19.508 -34.486 -33.348 1.00 76.56 209 TRP A O 1
ATOM 1722 N N . ASN A 1 210 ? 19.539 -33.666 -31.252 1.00 77.25 210 ASN A N 1
ATOM 1723 C CA . ASN A 1 210 ? 20.735 -32.860 -31.384 1.00 77.25 210 ASN A CA 1
ATOM 1724 C C . ASN A 1 210 ? 21.785 -33.465 -30.466 1.00 77.25 210 ASN A C 1
ATOM 1726 O O . ASN A 1 210 ? 21.700 -33.259 -29.251 1.00 77.25 210 ASN A O 1
ATOM 1730 N N . ASP A 1 211 ? 22.703 -34.228 -31.046 1.00 71.94 211 ASP A N 1
ATOM 1731 C CA . ASP A 1 211 ? 23.764 -34.907 -30.313 1.00 71.94 211 ASP A CA 1
ATOM 1732 C C . ASP A 1 211 ? 25.033 -34.059 -30.396 1.00 71.94 211 ASP A C 1
ATOM 1734 O O . ASP A 1 211 ? 25.485 -33.689 -31.482 1.00 71.94 211 ASP A O 1
ATOM 1738 N N . TYR A 1 212 ? 25.587 -33.721 -29.236 1.00 72.56 212 TYR A N 1
ATOM 1739 C CA . TYR A 1 212 ? 26.806 -32.938 -29.114 1.00 72.56 212 TYR A CA 1
ATOM 1740 C C . TYR A 1 212 ? 28.007 -33.872 -28.911 1.00 72.56 212 TYR A C 1
ATOM 1742 O O . TYR A 1 212 ? 27.904 -34.929 -28.283 1.00 72.56 212 TYR A O 1
ATOM 1750 N N . ASP A 1 213 ? 29.174 -33.472 -29.419 1.00 66.81 213 ASP A N 1
ATOM 1751 C CA . ASP A 1 213 ? 30.406 -34.280 -29.366 1.00 66.81 213 ASP A CA 1
ATOM 1752 C C . ASP A 1 213 ? 30.922 -34.536 -27.936 1.00 66.81 213 ASP A C 1
ATOM 1754 O O . ASP A 1 213 ? 31.767 -35.405 -27.716 1.00 66.81 213 ASP A O 1
ATOM 1758 N N . ASP A 1 214 ? 30.405 -33.803 -26.949 1.00 63.78 214 ASP A N 1
ATOM 1759 C CA . ASP A 1 214 ? 30.689 -33.994 -25.524 1.00 63.78 214 ASP A CA 1
ATOM 1760 C C . ASP A 1 214 ? 29.889 -35.151 -24.889 1.00 63.78 214 ASP A C 1
ATOM 1762 O O . ASP A 1 214 ? 30.057 -35.454 -23.707 1.00 63.78 214 ASP A O 1
ATOM 1766 N N . GLY A 1 215 ? 29.052 -35.841 -25.672 1.00 68.31 215 GLY A N 1
ATOM 1767 C CA . GLY A 1 215 ? 28.212 -36.940 -25.200 1.00 68.31 215 GLY A CA 1
ATOM 1768 C C . GLY A 1 215 ? 26.925 -36.476 -24.519 1.00 68.31 215 GLY A C 1
ATOM 1769 O O . GLY A 1 215 ? 26.225 -37.297 -23.919 1.00 68.31 215 GLY A O 1
ATOM 1770 N N . SER A 1 216 ? 26.594 -35.190 -24.604 1.00 76.62 216 SER A N 1
ATOM 1771 C CA . SER A 1 216 ? 25.279 -34.666 -24.261 1.00 76.62 216 SER A CA 1
ATOM 1772 C C . SER A 1 216 ? 24.383 -34.593 -25.496 1.00 76.62 216 SER A C 1
ATOM 1774 O O . SER A 1 216 ? 24.837 -34.654 -26.638 1.00 76.62 216 SER A O 1
ATOM 1776 N N . GLY A 1 217 ? 23.079 -34.486 -25.283 1.00 81.75 217 GLY A N 1
ATOM 1777 C CA . GLY A 1 217 ? 22.153 -34.327 -26.391 1.00 81.75 217 GLY A CA 1
ATOM 1778 C C . GLY A 1 217 ? 20.780 -33.860 -25.955 1.00 81.75 217 GLY A C 1
ATOM 1779 O O . GLY A 1 217 ? 20.420 -33.879 -24.774 1.00 81.75 217 GLY A O 1
ATOM 1780 N N . SER A 1 218 ? 19.993 -33.395 -26.920 1.00 81.94 218 SER A N 1
ATOM 1781 C CA . SER A 1 218 ? 18.623 -32.961 -26.661 1.00 81.94 218 SER A CA 1
ATOM 1782 C C . SER A 1 218 ? 17.667 -33.326 -27.782 1.00 81.94 218 SER A C 1
ATOM 1784 O O . SER A 1 218 ? 17.987 -33.216 -28.961 1.00 81.94 218 SER A O 1
ATOM 1786 N N . LEU A 1 219 ? 16.458 -33.715 -27.399 1.00 80.50 219 LEU A N 1
ATOM 1787 C CA . LEU A 1 219 ? 15.355 -33.954 -28.309 1.00 80.50 219 LEU A CA 1
ATOM 1788 C C . LEU A 1 219 ? 14.601 -32.642 -28.539 1.00 80.50 219 LEU A C 1
ATOM 1790 O O . LEU A 1 219 ? 14.013 -32.077 -27.607 1.00 80.50 219 LEU A O 1
ATOM 1794 N N . LYS A 1 220 ? 14.595 -32.169 -29.783 1.00 78.31 220 LYS A N 1
ATOM 1795 C CA . LYS A 1 220 ? 13.870 -30.980 -30.231 1.00 78.31 220 LYS A CA 1
ATOM 1796 C C . LYS A 1 220 ? 12.554 -31.383 -30.900 1.00 78.31 220 LYS A C 1
ATOM 1798 O O . LYS A 1 220 ? 12.498 -32.301 -31.717 1.00 78.31 220 LYS A O 1
ATOM 1803 N N . SER A 1 221 ? 11.486 -30.676 -30.541 1.00 73.94 221 SER A N 1
ATOM 1804 C CA . SER A 1 221 ? 10.188 -30.783 -31.200 1.00 73.94 221 SER A CA 1
ATOM 1805 C C . SER A 1 221 ? 10.197 -30.061 -32.559 1.00 73.94 221 SER A C 1
ATOM 1807 O O . SER A 1 221 ? 10.993 -29.136 -32.755 1.00 73.94 221 SER A O 1
ATOM 1809 N N . PRO A 1 222 ? 9.228 -30.352 -33.448 1.00 66.38 222 PRO A N 1
ATOM 1810 C CA . PRO A 1 222 ? 9.047 -29.622 -34.708 1.00 66.38 222 PRO A CA 1
ATOM 1811 C C . PRO A 1 222 ? 8.826 -28.110 -34.529 1.00 66.38 222 PRO A C 1
ATOM 1813 O O . PRO A 1 222 ? 9.017 -27.331 -35.456 1.00 66.38 222 PRO A O 1
ATOM 1816 N N . SER A 1 223 ? 8.408 -27.683 -33.332 1.00 66.44 223 SER A N 1
ATOM 1817 C CA . SER A 1 223 ? 8.216 -26.279 -32.954 1.00 66.44 223 SER A CA 1
ATOM 1818 C C . SER A 1 223 ? 9.456 -25.638 -32.314 1.00 66.44 223 SER A C 1
ATOM 1820 O O . SER A 1 223 ? 9.340 -24.565 -31.725 1.00 66.44 223 SER A O 1
ATOM 1822 N N . GLY A 1 224 ? 10.617 -26.301 -32.357 1.00 64.12 224 GLY A N 1
ATOM 1823 C CA . GLY A 1 224 ? 11.891 -25.796 -31.835 1.00 64.12 224 GLY A CA 1
ATOM 1824 C C . GLY A 1 224 ? 12.059 -25.890 -30.315 1.00 64.12 224 GLY A C 1
ATOM 1825 O O . GLY A 1 224 ? 13.050 -25.401 -29.778 1.00 64.12 224 GLY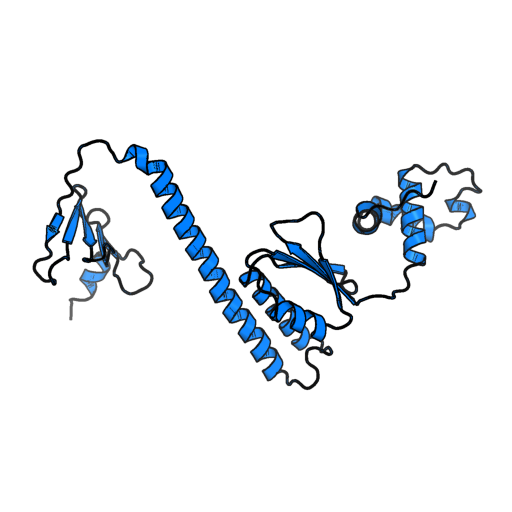 A O 1
ATOM 1826 N N . HIS A 1 225 ? 11.120 -26.515 -29.600 1.00 64.38 225 HIS A N 1
ATOM 1827 C CA . HIS A 1 225 ? 11.185 -26.636 -28.145 1.00 64.38 225 HIS A CA 1
ATOM 1828 C C . HIS A 1 225 ? 11.963 -27.890 -27.743 1.00 64.38 225 HIS A C 1
ATOM 1830 O O . HIS A 1 225 ? 11.736 -28.972 -28.281 1.00 64.38 225 HIS A O 1
ATOM 1836 N N . ARG A 1 226 ? 12.855 -27.764 -26.756 1.00 66.31 226 ARG A N 1
ATOM 1837 C CA . ARG A 1 226 ? 13.583 -28.907 -26.188 1.00 66.31 226 ARG A CA 1
ATOM 1838 C C . ARG A 1 226 ? 12.667 -29.668 -25.235 1.00 66.31 226 ARG A C 1
ATOM 1840 O O . ARG A 1 226 ? 12.091 -29.076 -24.322 1.00 66.31 226 ARG A O 1
ATOM 1847 N N . TYR A 1 227 ? 12.509 -30.961 -25.480 1.00 67.62 227 TYR A N 1
ATOM 1848 C CA . TYR A 1 227 ? 11.562 -31.820 -24.769 1.00 67.62 227 TYR A CA 1
ATOM 1849 C C . TYR A 1 227 ? 12.251 -32.786 -23.809 1.00 67.62 227 TYR A C 1
ATOM 1851 O O . TYR A 1 227 ? 11.686 -33.150 -22.786 1.00 67.62 227 TYR A O 1
ATOM 1859 N N . TYR A 1 228 ? 13.475 -33.182 -24.129 1.00 74.44 228 TYR A N 1
ATOM 1860 C CA . TYR A 1 228 ? 14.301 -34.051 -23.308 1.00 74.44 228 TYR A CA 1
ATOM 1861 C C . TYR A 1 228 ? 15.752 -33.641 -23.515 1.00 74.44 228 TYR A C 1
ATOM 1863 O O . TYR A 1 228 ? 16.142 -33.394 -24.655 1.00 74.44 228 TYR A O 1
ATOM 1871 N N . SER A 1 229 ? 16.536 -33.573 -22.447 1.00 80.25 229 SER A N 1
ATOM 1872 C CA . SER A 1 229 ? 17.983 -33.365 -22.541 1.00 80.25 229 SER A CA 1
ATOM 1873 C C . SER A 1 229 ? 18.691 -34.385 -21.673 1.00 80.25 229 SER A C 1
ATOM 1875 O O . SER A 1 229 ? 18.203 -34.710 -20.588 1.00 80.25 229 SER A O 1
ATOM 1877 N N . TYR A 1 230 ? 19.832 -34.867 -22.139 1.00 77.25 230 TYR A N 1
ATOM 1878 C CA . TYR A 1 230 ? 20.676 -35.797 -21.413 1.00 77.25 230 TYR A CA 1
ATOM 1879 C C . TYR A 1 230 ? 22.131 -35.348 -21.464 1.00 77.25 230 TYR A C 1
ATOM 1881 O O . TYR A 1 230 ? 22.563 -34.700 -22.414 1.00 77.25 230 TYR A O 1
ATOM 1889 N N . ASP A 1 231 ? 22.884 -35.746 -20.451 1.00 79.06 231 ASP A N 1
ATOM 1890 C CA . ASP A 1 231 ? 24.329 -35.604 -20.388 1.00 79.06 231 ASP A CA 1
ATOM 1891 C C . ASP A 1 231 ? 24.916 -36.922 -19.862 1.00 79.06 231 ASP A C 1
ATOM 1893 O O . ASP A 1 231 ? 24.663 -37.346 -18.729 1.00 79.06 231 ASP A O 1
ATOM 1897 N N . LEU A 1 232 ? 25.666 -37.617 -20.723 1.00 74.06 232 LEU A N 1
ATOM 1898 C CA . LEU A 1 232 ? 26.274 -38.906 -20.390 1.00 74.06 232 LEU A CA 1
ATOM 1899 C C . LEU A 1 232 ? 27.522 -38.768 -19.509 1.00 74.06 232 LEU A C 1
ATOM 1901 O O . LEU A 1 232 ? 27.880 -39.731 -18.823 1.00 74.06 232 LEU A O 1
ATOM 1905 N N . GLN A 1 233 ? 28.172 -37.602 -19.496 1.00 69.12 233 GLN A N 1
ATOM 1906 C CA . GLN A 1 233 ? 29.345 -37.340 -18.667 1.00 69.12 233 GLN A CA 1
ATOM 1907 C C . GLN A 1 233 ? 28.942 -37.157 -17.202 1.00 69.12 233 GLN A C 1
ATOM 1909 O O . GLN A 1 233 ? 29.582 -37.716 -16.305 1.00 69.12 233 GLN A O 1
ATOM 1914 N N . THR A 1 234 ? 27.861 -36.418 -16.955 1.00 70.94 234 THR A N 1
ATOM 1915 C CA . THR A 1 234 ? 27.295 -36.230 -15.609 1.00 70.94 234 THR A CA 1
ATOM 1916 C C . THR A 1 234 ? 26.322 -37.342 -15.218 1.00 70.94 234 THR A C 1
ATOM 1918 O O . THR A 1 234 ? 26.067 -37.540 -14.030 1.00 70.94 234 THR A O 1
ATOM 1921 N N . GLN A 1 235 ? 25.876 -38.151 -16.187 1.00 75.12 235 GLN A N 1
ATOM 1922 C CA . GLN A 1 235 ? 24.827 -39.158 -16.024 1.00 75.12 235 GLN A CA 1
ATOM 1923 C C . GLN A 1 235 ? 23.524 -38.524 -15.537 1.00 75.12 235 GLN A C 1
ATOM 1925 O O . GLN A 1 235 ? 22.903 -39.038 -14.608 1.00 75.12 235 GLN A O 1
ATOM 1930 N N . GLU A 1 236 ? 23.103 -37.418 -16.143 1.00 75.88 236 GLU A N 1
ATOM 1931 C CA . GLU A 1 236 ? 21.905 -36.675 -15.747 1.00 75.88 236 GLU A CA 1
ATOM 1932 C C . GLU A 1 236 ? 20.973 -36.445 -16.939 1.00 75.88 236 GLU A C 1
ATOM 1934 O O . GLU A 1 236 ? 21.402 -36.321 -18.085 1.00 75.88 236 GLU A O 1
ATOM 1939 N N . TYR A 1 237 ? 19.670 -36.404 -16.680 1.00 78.31 237 TYR A N 1
ATOM 1940 C CA . TYR A 1 237 ? 18.660 -36.150 -17.702 1.00 78.31 237 TYR A CA 1
ATOM 1941 C C . TYR A 1 237 ? 17.548 -35.240 -17.186 1.00 78.31 237 TYR A C 1
ATOM 1943 O O . TYR A 1 237 ? 17.324 -35.108 -15.982 1.00 78.31 237 TYR A O 1
ATOM 1951 N N . THR A 1 238 ? 16.820 -34.625 -18.113 1.00 77.44 238 THR A N 1
ATOM 1952 C CA . THR A 1 238 ? 15.661 -33.777 -17.820 1.00 77.44 238 THR A CA 1
ATOM 1953 C C . THR A 1 238 ? 14.445 -34.253 -18.603 1.00 77.44 238 THR A C 1
ATOM 1955 O O . THR A 1 238 ? 14.514 -34.526 -19.802 1.00 77.44 238 THR A O 1
ATOM 1958 N N . LEU A 1 239 ? 13.313 -34.362 -17.907 1.00 66.38 239 LEU A N 1
ATOM 1959 C CA . LEU A 1 239 ? 12.026 -34.731 -18.492 1.00 66.38 239 LEU A CA 1
ATOM 1960 C C . LEU A 1 239 ? 11.167 -33.487 -18.760 1.00 66.38 239 LEU A C 1
ATOM 1962 O O . LEU A 1 239 ? 11.263 -32.495 -18.031 1.00 66.38 239 LEU A O 1
ATOM 1966 N N . PRO A 1 240 ? 10.251 -33.556 -19.741 1.00 60.62 240 PRO A N 1
ATOM 1967 C CA . PRO A 1 240 ? 9.337 -32.454 -20.046 1.00 60.62 240 PRO A CA 1
ATOM 1968 C C . PRO A 1 240 ? 8.251 -32.273 -18.974 1.00 60.62 240 PRO A C 1
ATOM 1970 O O . PRO A 1 240 ? 7.586 -31.237 -18.937 1.00 60.62 240 PRO A O 1
ATOM 1973 N N . TYR A 1 241 ? 8.066 -33.268 -18.099 1.00 51.34 241 TYR A N 1
ATOM 1974 C CA . TYR A 1 241 ? 7.056 -33.282 -17.045 1.00 51.34 241 TYR A CA 1
ATOM 1975 C C . TYR A 1 241 ? 7.722 -33.163 -15.667 1.00 51.34 241 TYR A C 1
ATOM 1977 O O . TYR A 1 241 ? 8.637 -33.918 -15.351 1.00 51.34 241 TYR A O 1
ATOM 1985 N N . GLY A 1 242 ? 7.250 -32.225 -14.841 1.00 54.72 242 GLY A N 1
ATOM 1986 C CA . GLY A 1 242 ? 7.826 -31.915 -13.525 1.00 54.72 242 GLY A CA 1
ATOM 1987 C C . GLY A 1 242 ? 8.530 -30.554 -13.490 1.00 54.72 242 GLY A C 1
ATOM 1988 O O . GLY A 1 242 ? 8.305 -29.706 -14.350 1.00 54.72 242 GLY A O 1
ATOM 1989 N N . ARG A 1 243 ? 9.381 -30.324 -12.482 1.00 50.69 243 ARG A N 1
ATOM 1990 C CA . ARG A 1 243 ? 10.079 -29.041 -12.249 1.00 50.69 243 ARG A CA 1
ATOM 1991 C C . ARG A 1 243 ? 11.277 -28.779 -13.179 1.00 50.69 243 ARG A C 1
ATOM 1993 O O . ARG A 1 243 ? 12.005 -27.823 -12.947 1.00 50.69 243 ARG A O 1
ATOM 2000 N N . ARG A 1 244 ? 11.468 -29.592 -14.230 1.00 60.00 244 ARG A N 1
ATOM 2001 C CA . ARG A 1 244 ? 12.651 -29.563 -15.121 1.00 60.00 244 ARG A CA 1
ATOM 2002 C C . ARG A 1 244 ? 13.982 -29.654 -14.356 1.00 60.00 244 ARG A C 1
ATOM 2004 O O . ARG A 1 244 ? 14.975 -29.053 -14.748 1.00 60.00 244 ARG A O 1
ATOM 2011 N N . GLU A 1 245 ? 13.985 -30.382 -13.245 1.00 71.06 245 GLU A N 1
ATOM 2012 C CA . GLU A 1 245 ? 15.184 -30.618 -12.443 1.00 71.06 245 GLU A CA 1
ATOM 2013 C C . GLU A 1 245 ? 16.043 -31.698 -13.119 1.00 71.06 245 GLU A C 1
ATOM 2015 O O . GLU A 1 245 ? 15.514 -32.698 -13.618 1.00 71.06 245 GLU A O 1
ATOM 2020 N N . TRP A 1 246 ? 17.361 -31.487 -13.154 1.00 69.44 246 TRP A N 1
ATOM 2021 C CA . TRP A 1 246 ? 18.314 -32.499 -13.610 1.00 69.44 246 TRP A CA 1
ATOM 2022 C C . TRP A 1 246 ? 18.256 -33.691 -12.659 1.00 69.44 246 TRP A C 1
ATOM 2024 O O . TRP A 1 246 ? 18.450 -33.558 -11.452 1.00 69.44 246 TRP A O 1
ATOM 2034 N N . THR A 1 247 ? 17.907 -34.849 -13.209 1.00 72.00 247 THR A N 1
ATOM 2035 C CA . THR A 1 247 ? 17.722 -36.092 -12.463 1.00 72.00 247 THR A CA 1
ATOM 2036 C C . THR A 1 247 ? 18.857 -37.041 -12.809 1.00 72.00 247 THR A C 1
ATOM 2038 O O . THR A 1 247 ? 19.161 -37.246 -13.984 1.00 72.00 247 THR A O 1
ATOM 2041 N N . GLY A 1 248 ? 19.478 -37.652 -11.800 1.00 71.75 248 GLY A N 1
ATOM 2042 C CA . GLY A 1 248 ? 20.543 -38.623 -12.020 1.00 71.75 248 GLY A CA 1
ATOM 2043 C C . GLY A 1 248 ? 20.018 -39.887 -12.709 1.00 71.75 248 GLY A C 1
ATOM 2044 O O . GLY A 1 248 ? 19.090 -40.540 -12.236 1.00 71.75 248 GLY A O 1
ATOM 2045 N N . MET A 1 249 ? 20.656 -40.310 -13.797 1.00 66.62 249 MET A N 1
ATOM 2046 C CA . MET A 1 249 ? 20.378 -41.569 -14.502 1.00 66.62 249 MET A CA 1
ATOM 2047 C C . MET A 1 249 ? 20.596 -42.803 -13.609 1.00 66.62 249 MET A C 1
ATOM 2049 O O . MET A 1 249 ? 20.050 -43.871 -13.884 1.00 66.62 249 MET A O 1
ATOM 2053 N N . ARG A 1 250 ? 21.355 -42.673 -12.508 1.00 59.50 250 ARG A N 1
ATOM 2054 C CA . ARG A 1 250 ? 21.549 -43.742 -11.508 1.00 59.50 250 ARG A CA 1
ATOM 2055 C C . ARG A 1 250 ? 20.263 -44.116 -10.772 1.00 59.50 250 ARG A C 1
ATOM 2057 O O . ARG A 1 250 ? 20.126 -45.272 -10.371 1.00 59.50 250 ARG A O 1
ATOM 2064 N N . ASP A 1 251 ? 19.307 -43.196 -10.670 1.00 52.84 251 ASP A N 1
ATOM 2065 C CA . ASP A 1 251 ? 18.009 -43.455 -10.038 1.00 52.84 251 ASP A CA 1
ATOM 2066 C C . ASP A 1 251 ? 17.116 -44.362 -10.903 1.00 52.84 251 ASP A C 1
ATOM 2068 O O . ASP A 1 251 ? 16.203 -45.016 -10.398 1.00 52.84 251 ASP A O 1
ATOM 2072 N N . PHE A 1 252 ? 17.427 -44.497 -12.199 1.00 43.94 252 PHE A N 1
ATOM 2073 C CA . PHE A 1 252 ? 16.699 -45.369 -13.122 1.00 43.94 252 PHE A CA 1
ATOM 2074 C C . PHE A 1 252 ? 17.046 -46.859 -12.935 1.00 43.94 252 PHE A C 1
ATOM 2076 O O . PHE A 1 252 ? 16.198 -47.727 -13.145 1.00 43.94 252 PHE A O 1
ATOM 2083 N N . MET A 1 253 ? 18.262 -47.189 -12.472 1.00 43.22 253 MET A N 1
ATOM 2084 C CA . MET A 1 253 ? 18.690 -48.588 -12.294 1.00 43.22 253 MET A CA 1
ATOM 2085 C C . MET A 1 253 ? 18.083 -49.287 -11.064 1.00 43.22 253 MET A C 1
ATOM 2087 O O . MET A 1 253 ? 18.165 -50.512 -10.968 1.00 43.22 253 MET A O 1
ATOM 2091 N N . MET A 1 254 ? 17.447 -48.560 -10.136 1.00 37.50 254 MET A N 1
ATOM 2092 C CA . MET A 1 254 ? 16.771 -49.166 -8.975 1.00 37.50 254 MET A CA 1
ATOM 2093 C C . MET A 1 254 ? 15.296 -49.522 -9.219 1.00 37.50 254 MET A C 1
ATOM 2095 O O . MET A 1 254 ? 14.718 -50.256 -8.421 1.00 37.50 254 MET A O 1
ATOM 2099 N N . LEU A 1 255 ? 14.686 -49.068 -10.321 1.00 39.62 255 LEU A N 1
ATOM 2100 C CA . LEU A 1 255 ? 13.258 -49.283 -10.608 1.00 39.62 255 LEU A CA 1
ATOM 2101 C C . LEU A 1 255 ? 12.958 -50.481 -11.532 1.00 39.62 255 LEU A C 1
ATOM 2103 O O . LEU A 1 255 ? 11.797 -50.732 -11.836 1.00 39.62 255 LEU A O 1
ATOM 2107 N N . GLN A 1 256 ? 13.970 -51.260 -11.935 1.00 35.78 256 GLN A N 1
ATOM 2108 C CA . GLN A 1 256 ? 13.805 -52.471 -12.764 1.00 35.78 256 GLN A CA 1
ATOM 2109 C C . GLN A 1 256 ? 14.217 -53.790 -12.080 1.00 35.78 256 GLN A C 1
ATOM 2111 O O . GLN A 1 256 ? 14.472 -54.789 -12.750 1.00 35.78 256 GLN A O 1
ATOM 2116 N N . LYS A 1 257 ? 14.251 -53.845 -10.743 1.00 35.72 257 LYS A N 1
ATOM 2117 C CA . LYS A 1 257 ? 14.319 -55.122 -10.007 1.00 35.72 257 LYS A CA 1
ATOM 2118 C C . LYS A 1 257 ? 13.083 -55.339 -9.135 1.00 35.72 257 LYS A C 1
ATOM 2120 O O . LYS A 1 257 ? 13.172 -55.247 -7.914 1.00 35.72 257 LYS A O 1
ATOM 2125 N N . VAL A 1 258 ? 11.967 -55.675 -9.783 1.00 34.56 258 VAL A N 1
ATOM 2126 C CA . VAL A 1 258 ? 10.943 -56.609 -9.278 1.00 34.56 258 VAL A CA 1
ATOM 2127 C C . VAL A 1 258 ? 10.505 -57.480 -10.444 1.00 34.56 258 VAL A C 1
ATOM 2129 O O . VAL A 1 258 ? 10.209 -56.897 -11.508 1.00 34.56 258 VAL A O 1
#

Organism: NCBI:txid452084

Nearest PDB structures (foldseek):
  4uzr-assembly1_B  TM=5.257E-01  e=8.687E-01  Pyrococcus horikoshii
  4kef-assembly1_A  TM=2.706E-01  e=7.727E-01  Saccharomyces cerevisiae S288C
  8aey-assembly1_A  TM=3.323E-01  e=6.742E+00  Mycobacterium tuberculosis H37Rv

Mean predicted aligned error: 20.48 Å

Secondary structure (DSSP, 8-state):
---PPPHIIIIIGGGSHHHHHHHHHHHHS-HHHHHGGGT----HHHHHHHHHHHHHTT----S-SEEEEEEETTEEEEEEEEEESSHHHHHHHHHT---TTEEEEEEETTTTEEEEE-SHHHHHHHHHHHHHHHHHS--GGGTT--HHHHHHHHHHHHHHHHHHHHHHHHHHHHHHHHHHHHHTTTTS-SS----EEEE-TTS-TT-EEEE-TTSEEEEEPTTS-EEEEEETTTTEEE-SSSS---EEGGGGGGSS--

pLDDT: mean 71.37, std 15.1, range [29.44, 91.56]

Solvent-accessible surface area (backbone atoms only — not comparable to full-atom values): 14855 Å² total; per-residue (Å²): 131,88,77,75,80,46,70,57,52,67,67,50,44,67,73,36,68,69,43,47,52,50,52,49,52,54,73,73,37,55,70,58,69,61,36,47,80,72,72,57,83,72,51,75,66,52,52,48,50,49,54,43,55,58,49,60,79,66,67,76,89,84,88,50,44,29,41,37,36,40,29,36,77,91,45,67,90,66,55,50,79,47,75,27,75,44,67,41,58,47,51,60,50,58,71,73,58,78,42,92,60,32,35,39,38,42,34,32,68,83,78,72,45,74,47,77,29,67,39,69,25,45,42,22,43,52,54,14,54,54,35,52,45,41,77,78,54,73,51,77,60,48,61,97,55,53,71,66,60,39,49,52,52,17,51,53,25,42,54,50,15,55,53,41,46,53,47,53,56,52,48,53,50,49,51,51,55,49,51,59,48,60,75,40,54,84,71,71,79,68,89,84,82,84,76,49,70,41,71,42,89,91,53,65,93,57,29,31,33,41,51,44,95,79,52,30,34,36,35,29,41,71,84,72,45,78,47,35,40,41,30,64,80,81,36,31,33,30,51,74,72,76,89,60,58,80,39,56,52,72,67,59,72,70,75,74,79,128

Radius of gyration: 31.58 Å; Cα contacts (8 Å, |Δi|>4): 293; chains: 1; bounding box: 53×94×70 Å

Foldseek 3Di:
DPPPQDPCLQQVLCVDPVLVVLVCLVVVDDPCVNCVVVPDDDDPSVVSSVVNVVVVVVDPDDFAQKWKWKAFQVHRPDTDIDGHRFPQVVLVVLVPDDQPGIKMWMAGPVVRDIAIRRFLLSSLVVQLVSLVVCLVPNTPNQVPHDSVRSVVRSVVSVVSSVVRVVVVVVVVVVVVVVVVCVVCVVVPPDDDDPFPWDADPVDPPQWTWGADPQRKIFIAHNVRDTAKIAHPVQQWIAHNDDPRDTDHVVVVVVPPDD

Sequence (258 aa):
MKNELTWIDRNITPRTGAYKNFVKEMESLSSEHFFRDGERTFTDREKKFMAIHQSKGKEFIQGSNFTLKTFFNSNQDFPIEDKFNTPAELVRFIEKQQLNNKVLIVQNAVKFTETIIGSEATKHKVLSDLWAQELQVKTDLSSGLTYTQIDEKQAHHYRNYEVEAAKLSSEGVREIEMTYLEENADFFSDEGFEENLTPASDLPDGWTWNDYDDGSGSLKSPSGHRYYSYDLQTQEYTLPYGRREWTGMRDFMMLQKV